Protein AF-D6PJ61-F1 (afdb_monomer_lite)

Foldseek 3Di:
DVVVVVVVVVVVVVVVLVVLCVVLVFAQEAADPPDPFKWKWFAFQFQSPCCVVDDPDHTGGETDIDLPDLQPAEEEEDDPPLCLLVVLVSVVVQLVCNVVRHGHNGDYMYIHHAPEEAEARDDPDDPPPPDDPLVVLVVSLVVCLVPFARRYEYREEARQVRDDPVVSLVVVLVSVLSSLVRSHTYYYYYLPLVNCVDPSQVPSRSYFYKYQDWDQDPVVQAIDSPSYIGGDNDQNPVPLSVVSRVVDPPVVSVVVVVVCCVPPVVSPTQVPFPQDDPLGRNQTWAAFQVPSPGTQPDKDFLQDQVQADPVQWHQDPVRDIDRRSDNFRITRHHPVVVVVCVVPDPPRPWGWGWDADPVGIHIDTPDD

Structure (mmCIF, N/CA/C/O backbone):
data_AF-D6PJ61-F1
#
_entry.id   AF-D6PJ61-F1
#
loop_
_atom_site.group_PDB
_atom_site.id
_atom_site.type_symbol
_atom_site.label_atom_id
_atom_site.label_alt_id
_atom_site.label_comp_id
_atom_site.label_asym_id
_atom_site.label_entity_id
_atom_site.label_seq_id
_atom_site.pdbx_PDB_ins_code
_atom_site.Cartn_x
_atom_site.Cartn_y
_atom_site.Cartn_z
_atom_site.occupancy
_atom_site.B_iso_or_equiv
_atom_site.auth_seq_id
_atom_site.auth_comp_id
_atom_site.auth_asym_id
_atom_site.auth_atom_id
_atom_site.pdbx_PDB_model_num
ATOM 1 N N . MET A 1 1 ? -41.085 19.064 16.361 1.00 80.00 1 MET A N 1
ATOM 2 C CA . MET A 1 1 ? -40.512 19.202 15.003 1.00 80.00 1 MET A CA 1
ATOM 3 C C . MET A 1 1 ? -39.101 18.634 14.930 1.00 80.00 1 MET A C 1
ATOM 5 O O . MET A 1 1 ? -38.874 17.815 14.055 1.00 80.00 1 MET A O 1
ATOM 9 N N . GLU A 1 2 ? -38.203 18.959 15.866 1.00 90.38 2 GLU A N 1
ATOM 10 C CA . GLU A 1 2 ? -36.823 18.424 15.895 1.00 90.38 2 GLU A CA 1
ATOM 11 C C . GLU A 1 2 ? -36.749 16.889 15.855 1.00 90.38 2 GLU A C 1
ATOM 13 O O . GLU A 1 2 ? -36.105 16.337 14.973 1.00 90.38 2 GLU A O 1
ATOM 18 N N . SER A 1 3 ? -37.518 16.183 16.693 1.00 94.94 3 SER A N 1
ATOM 19 C CA . SER A 1 3 ? -37.555 14.707 16.675 1.00 94.94 3 SER A CA 1
ATOM 20 C C . SER A 1 3 ? -37.964 14.105 15.319 1.00 94.94 3 SER A C 1
ATOM 22 O O . SER A 1 3 ? -37.461 13.046 14.945 1.00 94.94 3 SER A O 1
ATOM 24 N N . ILE A 1 4 ? -38.857 14.769 14.575 1.00 96.06 4 ILE A N 1
ATOM 25 C CA . ILE A 1 4 ? -39.268 14.319 13.237 1.00 96.06 4 ILE A CA 1
ATOM 26 C C . ILE A 1 4 ? -38.133 14.576 12.245 1.00 96.06 4 ILE A C 1
ATOM 28 O O . ILE A 1 4 ? -37.820 13.698 11.448 1.00 96.06 4 ILE A O 1
ATOM 32 N N . SER A 1 5 ? -37.490 15.745 12.328 1.00 97.19 5 SER A N 1
ATOM 33 C CA . SER A 1 5 ? -36.326 16.087 11.507 1.00 97.19 5 SER A CA 1
ATOM 34 C C . SER A 1 5 ? -35.195 15.071 11.686 1.00 97.19 5 SER A C 1
ATOM 36 O O . SER A 1 5 ? -34.693 14.542 10.699 1.00 97.19 5 SER A O 1
ATOM 38 N N . ASP A 1 6 ? -34.853 14.721 12.928 1.00 96.81 6 ASP A N 1
ATOM 39 C CA . ASP A 1 6 ? -33.817 13.725 13.230 1.00 96.81 6 ASP A CA 1
ATOM 40 C C . ASP A 1 6 ? -34.175 12.334 12.705 1.00 96.81 6 ASP A C 1
ATOM 42 O O . ASP A 1 6 ? -33.317 11.599 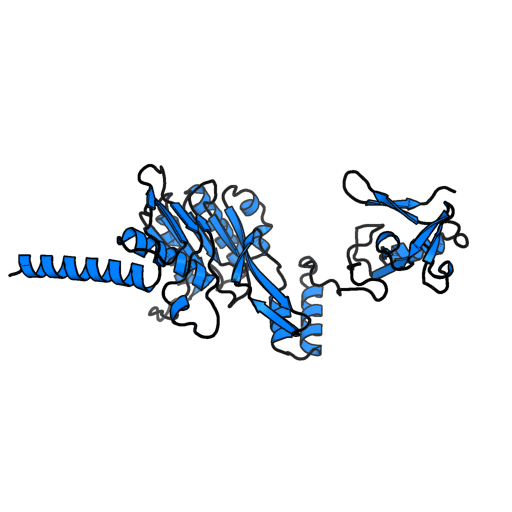12.212 1.00 96.81 6 ASP A O 1
ATOM 46 N N . TYR A 1 7 ? -35.447 11.947 12.814 1.00 97.25 7 TYR A N 1
ATOM 47 C CA . TYR A 1 7 ? -35.915 10.661 12.313 1.00 97.25 7 TYR A CA 1
ATOM 48 C C . TYR A 1 7 ? -35.841 10.589 10.783 1.00 97.25 7 TYR A C 1
ATOM 50 O O . TYR A 1 7 ? -35.303 9.623 10.240 1.00 97.25 7 TYR A O 1
ATOM 58 N N . VAL A 1 8 ? -36.306 11.633 10.091 1.00 97.69 8 VAL A N 1
ATOM 59 C CA . VAL A 1 8 ? -36.220 11.741 8.628 1.00 97.69 8 VAL A CA 1
ATOM 60 C C . VAL A 1 8 ? -34.761 11.758 8.171 1.00 97.69 8 VAL A C 1
ATOM 62 O O . VAL A 1 8 ? -34.420 11.020 7.251 1.00 97.69 8 VAL A O 1
ATOM 65 N N . ALA A 1 9 ? -33.883 12.502 8.849 1.00 97.56 9 ALA A N 1
ATOM 66 C CA . ALA A 1 9 ? -32.454 12.534 8.539 1.00 97.56 9 ALA A CA 1
ATOM 67 C C . ALA A 1 9 ? -31.798 11.148 8.677 1.00 97.56 9 ALA A C 1
ATOM 69 O O . ALA A 1 9 ? -31.013 10.740 7.821 1.00 97.56 9 ALA A O 1
ATOM 70 N N . LYS A 1 10 ? -32.149 10.378 9.718 1.00 96.44 10 LYS A N 1
ATOM 71 C CA . LYS A 1 10 ? -31.665 8.995 9.877 1.00 96.44 10 LYS A CA 1
ATOM 72 C C . LYS A 1 10 ? -32.143 8.090 8.744 1.00 96.44 10 LYS A C 1
ATOM 74 O O . LYS A 1 10 ? -31.341 7.308 8.235 1.00 96.44 10 LYS A O 1
ATOM 79 N N . ILE A 1 11 ? -33.416 8.188 8.350 1.00 97.50 11 ILE A N 1
ATOM 80 C CA . ILE A 1 11 ? -33.957 7.418 7.221 1.00 97.50 11 ILE A CA 1
ATOM 81 C C . ILE A 1 11 ? -33.221 7.781 5.933 1.00 97.50 11 ILE A C 1
ATOM 83 O O . ILE A 1 11 ? -32.764 6.875 5.243 1.00 97.50 11 ILE A O 1
ATOM 87 N N . ASP A 1 12 ? -33.069 9.072 5.635 1.00 97.81 12 ASP A N 1
ATOM 88 C CA . ASP A 1 12 ? -32.409 9.549 4.417 1.00 97.81 12 ASP A CA 1
ATOM 89 C C . ASP A 1 12 ? -30.979 9.006 4.310 1.00 97.81 12 ASP A C 1
ATOM 91 O O . ASP A 1 12 ? -30.610 8.379 3.315 1.00 97.81 12 ASP A O 1
ATOM 95 N N . VAL A 1 13 ? -30.207 9.106 5.399 1.00 96.50 13 VAL A N 1
ATOM 96 C CA . VAL A 1 13 ? -28.863 8.525 5.463 1.00 96.50 13 VAL A CA 1
ATOM 97 C C . VAL A 1 13 ? -28.912 7.014 5.229 1.00 96.50 13 VAL A C 1
ATOM 99 O O . VAL A 1 13 ? -28.204 6.527 4.354 1.00 96.50 13 VAL A O 1
ATOM 102 N N . ILE A 1 14 ? -29.736 6.252 5.956 1.00 96.19 14 ILE A N 1
ATOM 103 C CA . ILE A 1 14 ? -29.788 4.782 5.833 1.00 96.19 14 ILE A CA 1
ATOM 104 C C . ILE A 1 14 ? -30.182 4.343 4.415 1.00 96.19 14 ILE A C 1
ATOM 106 O O . ILE A 1 14 ? -29.548 3.445 3.855 1.00 96.19 14 ILE A O 1
ATOM 110 N N . VAL A 1 15 ? -31.192 4.985 3.823 1.00 97.12 15 VAL A N 1
ATOM 111 C CA . VAL A 1 15 ? -31.645 4.705 2.454 1.00 97.12 15 VAL A CA 1
ATOM 112 C C . VAL A 1 15 ? -30.533 5.011 1.456 1.00 97.12 15 VAL A C 1
ATOM 114 O O . VAL A 1 15 ? -30.259 4.189 0.583 1.00 97.12 15 VAL A O 1
ATOM 117 N N . ASN A 1 16 ? -29.831 6.134 1.618 1.00 96.38 16 ASN A N 1
ATOM 118 C CA . ASN A 1 16 ? -28.709 6.496 0.757 1.00 96.38 16 ASN A CA 1
ATOM 119 C C . ASN A 1 16 ? -27.554 5.482 0.872 1.00 96.38 16 ASN A C 1
ATOM 121 O O . ASN A 1 16 ? -27.042 5.007 -0.142 1.00 96.38 16 ASN A O 1
ATOM 125 N N . LYS A 1 17 ? -27.212 5.040 2.092 1.00 95.75 17 LYS A N 1
ATOM 126 C CA . LYS A 1 17 ? -26.212 3.977 2.309 1.00 95.75 17 LYS A CA 1
ATOM 127 C C . LYS A 1 17 ? -26.574 2.690 1.563 1.00 95.75 17 LYS A C 1
ATOM 129 O O . LYS A 1 17 ? -25.714 2.107 0.904 1.00 95.75 17 LYS A O 1
ATOM 134 N N . ALA A 1 18 ? -27.833 2.258 1.650 1.00 96.38 18 ALA A N 1
ATOM 135 C CA . ALA A 1 18 ? -28.322 1.063 0.962 1.00 96.38 18 ALA A CA 1
ATOM 136 C C . ALA A 1 18 ? -28.330 1.234 -0.566 1.00 96.38 18 ALA A C 1
ATOM 138 O O . ALA A 1 18 ? -27.916 0.330 -1.293 1.00 96.38 18 ALA A O 1
ATOM 139 N N . TYR A 1 19 ? -28.744 2.406 -1.052 1.00 96.94 19 TYR A N 1
ATOM 140 C CA . TYR A 1 19 ? -28.741 2.738 -2.473 1.00 96.94 19 TYR A CA 1
ATOM 141 C C . TYR A 1 19 ? -27.329 2.704 -3.064 1.00 96.94 19 TYR A C 1
ATOM 143 O O . TYR A 1 19 ? -27.117 2.033 -4.070 1.00 96.94 19 TYR A O 1
ATOM 151 N N . ILE A 1 20 ? -26.350 3.359 -2.428 1.00 94.94 20 ILE A N 1
ATOM 152 C CA . ILE A 1 20 ? -24.943 3.343 -2.864 1.00 94.94 20 ILE A CA 1
ATOM 153 C C . ILE A 1 20 ? -24.399 1.911 -2.855 1.00 94.94 20 ILE A C 1
ATOM 155 O O . ILE A 1 20 ? -23.761 1.495 -3.823 1.00 94.94 20 ILE A O 1
ATOM 159 N N . ALA A 1 21 ? -24.690 1.144 -1.799 1.00 96.00 21 ALA A N 1
ATOM 160 C CA . ALA A 1 21 ? -24.239 -0.237 -1.686 1.00 96.00 21 ALA A CA 1
ATOM 161 C C . ALA A 1 21 ? -24.756 -1.118 -2.831 1.00 96.00 21 ALA A C 1
ATOM 163 O O . ALA A 1 21 ? -23.988 -1.868 -3.433 1.00 96.00 21 ALA A O 1
ATOM 164 N N . SER A 1 22 ? -26.045 -0.988 -3.159 1.00 96.75 22 SER A N 1
ATOM 165 C CA . SER A 1 22 ? -26.673 -1.721 -4.257 1.00 96.75 22 SER A CA 1
ATOM 166 C C . SER A 1 22 ? -26.175 -1.247 -5.621 1.00 96.75 22 SER A C 1
ATOM 168 O O . SER A 1 22 ? -25.801 -2.073 -6.449 1.00 96.75 22 SER A O 1
ATOM 170 N N . LYS A 1 23 ? -26.119 0.071 -5.842 1.00 95.81 23 LYS A N 1
ATOM 171 C CA . LYS A 1 23 ? -25.750 0.677 -7.125 1.00 95.81 23 LYS A CA 1
ATOM 172 C C . LYS A 1 23 ? -24.327 0.331 -7.562 1.00 95.81 23 LYS A C 1
ATOM 174 O O . LYS A 1 23 ? -24.100 0.128 -8.750 1.00 95.81 23 LYS A O 1
ATOM 179 N N . TYR A 1 24 ? -23.380 0.295 -6.625 1.00 94.12 24 TYR A N 1
ATOM 180 C CA . TYR A 1 24 ? -21.957 0.092 -6.928 1.00 94.12 24 TYR A CA 1
ATOM 181 C C . TYR A 1 24 ? -21.425 -1.283 -6.504 1.00 94.12 24 TYR A C 1
ATOM 183 O O . TYR A 1 24 ? -20.213 -1.523 -6.537 1.00 94.12 24 TYR A O 1
ATOM 191 N N . HIS A 1 25 ? -22.327 -2.198 -6.129 1.00 95.00 25 HIS A N 1
ATOM 192 C CA . HIS A 1 25 ? -21.996 -3.543 -5.655 1.00 95.00 25 HIS A CA 1
ATOM 193 C C . HIS A 1 25 ? -20.930 -3.520 -4.553 1.00 95.00 25 HIS A C 1
ATOM 195 O O . HIS A 1 25 ? -19.875 -4.143 -4.671 1.00 95.00 25 HIS A O 1
ATOM 201 N N . TYR A 1 26 ? -21.167 -2.737 -3.502 1.00 97.06 26 TYR A N 1
ATOM 202 C CA . TYR A 1 26 ? -20.268 -2.684 -2.352 1.00 97.06 26 TYR A CA 1
ATOM 203 C C . TYR A 1 26 ? -20.552 -3.837 -1.389 1.00 97.06 26 TYR A C 1
ATOM 205 O O . TYR A 1 26 ? -21.682 -4.306 -1.255 1.00 97.06 26 TYR A O 1
ATOM 213 N N . CYS A 1 27 ? -19.505 -4.291 -0.709 1.00 96.94 27 CYS A N 1
ATOM 214 C CA . CYS A 1 27 ? -19.535 -5.402 0.232 1.00 96.94 27 CYS A CA 1
ATOM 215 C C . CYS A 1 27 ? -19.917 -4.893 1.637 1.00 96.94 27 CYS A C 1
ATOM 217 O O . CYS A 1 27 ? -19.524 -3.795 2.049 1.00 96.94 27 CYS A O 1
ATOM 219 N N . ARG A 1 28 ? -20.689 -5.685 2.395 1.00 98.00 28 ARG A N 1
ATOM 220 C CA . ARG A 1 28 ? -20.950 -5.402 3.815 1.00 98.00 28 ARG A CA 1
ATOM 221 C C . ARG A 1 28 ? -19.681 -5.727 4.612 1.00 98.00 28 ARG A C 1
ATOM 223 O O . ARG A 1 28 ? -19.265 -6.884 4.565 1.00 98.00 28 ARG A O 1
ATOM 230 N N . PRO A 1 29 ? -19.090 -4.781 5.358 1.00 98.12 29 PRO A N 1
ATOM 231 C CA . PRO A 1 29 ? -17.929 -5.088 6.181 1.00 98.12 29 PRO A CA 1
ATOM 232 C C . PRO A 1 29 ? -18.311 -5.982 7.369 1.00 98.12 29 PRO A C 1
ATOM 234 O O . PRO A 1 29 ? -19.383 -5.831 7.965 1.00 98.12 29 PRO A O 1
ATOM 237 N N . ILE A 1 30 ? -17.415 -6.903 7.714 1.00 98.31 30 ILE A N 1
ATOM 238 C CA . ILE A 1 30 ? -17.491 -7.776 8.885 1.00 98.31 30 ILE A CA 1
ATOM 239 C C . ILE A 1 30 ? -16.603 -7.163 9.967 1.00 98.31 30 ILE A C 1
ATOM 241 O O . ILE A 1 30 ? -15.401 -7.000 9.765 1.00 98.31 30 ILE A O 1
ATOM 245 N N . ILE A 1 31 ? -17.211 -6.799 11.095 1.00 98.00 31 ILE A N 1
ATOM 246 C CA . ILE A 1 31 ? -16.498 -6.246 12.249 1.00 98.00 31 ILE A CA 1
ATOM 247 C C . ILE A 1 31 ? -16.118 -7.403 13.170 1.00 98.00 31 ILE A C 1
ATOM 249 O O . ILE A 1 31 ? -16.998 -8.103 13.671 1.00 98.00 31 ILE A O 1
ATOM 253 N N . ASP A 1 32 ? -14.826 -7.575 13.413 1.00 97.00 32 ASP A N 1
ATOM 254 C CA . ASP A 1 32 ? -14.300 -8.521 14.391 1.00 97.00 32 ASP A CA 1
ATOM 255 C C . ASP A 1 32 ? -14.050 -7.811 15.724 1.00 97.00 32 ASP A C 1
ATOM 257 O O . ASP A 1 32 ? -13.056 -7.112 15.908 1.00 97.00 32 ASP A O 1
ATOM 261 N N . SER A 1 33 ? -14.980 -7.985 16.662 1.00 93.94 33 SER A N 1
ATOM 262 C CA . SER A 1 33 ? -14.880 -7.417 18.012 1.00 93.94 33 SER A CA 1
ATOM 263 C C . SER A 1 33 ? -14.046 -8.266 18.979 1.00 93.94 33 SER A C 1
ATOM 265 O O . SER A 1 33 ? -13.885 -7.868 20.128 1.00 93.94 33 SER A O 1
ATOM 267 N N . SER A 1 34 ? -13.561 -9.437 18.554 1.00 95.12 34 SER A N 1
ATOM 268 C CA . SER A 1 34 ? -12.807 -10.369 19.406 1.00 95.12 34 SER A CA 1
ATOM 269 C C . SER A 1 34 ? -11.289 -10.206 19.306 1.00 95.12 34 SER A C 1
ATOM 271 O O . SER A 1 34 ? -10.550 -10.780 20.103 1.00 95.12 34 SER A O 1
ATOM 273 N N . ALA A 1 35 ? -10.820 -9.423 18.335 1.00 94.56 35 ALA A N 1
ATOM 274 C CA . ALA A 1 35 ? -9.404 -9.231 18.075 1.00 94.56 35 ALA A CA 1
ATOM 275 C C . ALA A 1 35 ? -8.709 -8.396 19.157 1.00 94.56 35 ALA A C 1
ATOM 277 O O . ALA A 1 35 ? -9.201 -7.348 19.568 1.00 94.56 35 ALA A O 1
ATOM 278 N N . GLU A 1 36 ? -7.512 -8.826 19.556 1.00 93.06 36 GLU A N 1
ATOM 279 C CA . GLU A 1 36 ? -6.690 -8.134 20.561 1.00 93.06 36 GLU A CA 1
ATOM 280 C C . GLU A 1 36 ? -6.120 -6.792 20.070 1.00 93.06 36 GLU A C 1
ATOM 282 O O . GLU A 1 36 ? -5.743 -5.938 20.876 1.00 93.06 36 GLU A O 1
ATOM 287 N N . LYS A 1 37 ? -6.039 -6.608 18.748 1.00 95.94 37 LYS A N 1
ATOM 288 C CA . LYS A 1 37 ? -5.600 -5.366 18.109 1.00 95.94 37 LYS A CA 1
ATOM 289 C C . LYS A 1 37 ? -6.358 -5.094 16.812 1.00 95.94 37 LYS A C 1
ATOM 291 O O . LYS A 1 37 ? -6.931 -6.011 16.214 1.00 95.94 37 LYS A O 1
ATOM 296 N N . SER A 1 38 ? -6.335 -3.838 16.375 1.00 98.19 38 SER A N 1
ATOM 297 C CA . SER A 1 38 ? -6.937 -3.418 15.108 1.00 98.19 38 SER A CA 1
ATOM 298 C C . SER A 1 38 ? -6.246 -4.056 13.905 1.00 98.19 38 SER A C 1
ATOM 300 O O . SER A 1 38 ? -5.027 -4.234 13.877 1.00 98.19 38 SER A O 1
ATOM 302 N N . TYR A 1 39 ? -7.034 -4.375 12.883 1.00 98.44 39 TYR A N 1
ATOM 303 C CA . TYR A 1 39 ? -6.534 -4.941 11.636 1.00 98.44 39 TYR A CA 1
ATOM 304 C C . TYR A 1 39 ? -7.520 -4.693 10.500 1.00 98.44 39 TYR A C 1
ATOM 306 O O . TYR A 1 39 ? -8.700 -4.435 10.733 1.00 98.44 39 TYR A O 1
ATOM 314 N N . VAL A 1 40 ? -7.059 -4.869 9.267 1.00 98.44 40 VAL A N 1
ATOM 315 C CA . VAL A 1 40 ? -7.903 -4.941 8.076 1.00 98.44 40 VAL A CA 1
ATOM 316 C C . VAL A 1 40 ? -7.463 -6.097 7.186 1.00 98.44 40 VAL A C 1
ATOM 318 O O . VAL A 1 40 ? -6.277 -6.311 6.946 1.00 98.44 40 VAL A O 1
ATOM 321 N N . ASN A 1 41 ? -8.436 -6.850 6.695 1.00 98.25 41 ASN A N 1
ATOM 322 C CA . ASN A 1 41 ? -8.279 -7.932 5.743 1.00 98.25 41 ASN A CA 1
ATOM 323 C C . ASN A 1 41 ? -9.303 -7.732 4.619 1.00 98.25 41 ASN A C 1
ATOM 325 O O . ASN A 1 41 ? -10.513 -7.820 4.838 1.00 98.25 41 ASN A O 1
ATOM 329 N N . VAL A 1 42 ? -8.821 -7.414 3.421 1.00 98.19 42 VAL A N 1
ATOM 330 C CA . VAL A 1 42 ? -9.656 -7.056 2.275 1.00 98.19 42 VAL A CA 1
ATOM 331 C C . VAL A 1 42 ? -9.305 -7.881 1.045 1.00 98.19 42 VAL A C 1
ATOM 333 O O . VAL A 1 42 ? -8.136 -8.065 0.709 1.00 98.19 42 VAL A O 1
ATOM 336 N N . VAL A 1 43 ? -10.344 -8.334 0.345 1.00 98.25 43 VAL A N 1
ATOM 337 C CA . VAL A 1 43 ? -10.264 -9.028 -0.942 1.00 98.25 43 VAL A CA 1
ATOM 338 C C . VAL A 1 43 ? -10.961 -8.177 -1.997 1.00 98.25 43 VAL A C 1
ATOM 340 O O . VAL A 1 43 ? -12.095 -7.726 -1.803 1.00 98.25 43 VAL A O 1
ATOM 343 N N . GLY A 1 44 ? -10.290 -7.959 -3.122 1.00 97.06 44 GLY A N 1
ATOM 344 C CA . GLY A 1 44 ? -10.813 -7.228 -4.266 1.00 97.06 44 GLY A CA 1
ATOM 345 C C . GLY A 1 44 ? -11.089 -5.753 -3.976 1.00 97.06 44 GLY A C 1
ATOM 346 O O . GLY A 1 44 ? -12.105 -5.237 -4.435 1.00 97.06 44 GLY A O 1
ATOM 347 N N . LEU A 1 45 ? -10.218 -5.070 -3.227 1.00 98.00 45 LEU A N 1
ATOM 348 C CA . LEU A 1 45 ? -10.355 -3.644 -2.928 1.00 98.00 45 LEU A CA 1
ATOM 349 C C . LEU A 1 45 ? -10.319 -2.802 -4.209 1.00 98.00 45 LEU A C 1
ATOM 351 O O . LEU A 1 45 ? -9.417 -2.947 -5.040 1.00 98.00 45 LEU A O 1
ATOM 355 N N . ARG A 1 46 ? -11.281 -1.888 -4.326 1.00 96.25 46 ARG A N 1
ATOM 356 C CA . ARG A 1 46 ? -11.393 -0.874 -5.374 1.00 96.25 46 ARG A CA 1
ATOM 357 C C . ARG A 1 46 ? -11.314 0.523 -4.768 1.00 96.25 46 ARG A C 1
ATOM 359 O O . ARG A 1 46 ? -11.555 0.722 -3.579 1.00 96.25 46 ARG A O 1
ATOM 366 N N . HIS A 1 47 ? -10.985 1.514 -5.590 1.00 95.06 47 HIS A N 1
ATOM 367 C CA . HIS A 1 47 ? -11.000 2.907 -5.157 1.00 95.06 47 HIS A CA 1
ATOM 368 C C . HIS A 1 47 ? -12.367 3.545 -5.466 1.00 95.06 47 HIS A C 1
ATOM 370 O O . HIS A 1 47 ? -12.674 3.719 -6.646 1.00 95.06 47 HIS A O 1
ATOM 376 N N . PRO A 1 48 ? -13.107 4.047 -4.455 1.00 92.31 48 PRO A N 1
ATOM 377 C CA . PRO A 1 48 ? -14.518 4.440 -4.595 1.00 92.31 48 PRO A CA 1
ATOM 378 C C . PRO A 1 48 ? -14.766 5.619 -5.549 1.00 92.31 48 PRO A C 1
ATOM 380 O O . PRO A 1 48 ? -15.875 5.814 -6.022 1.00 92.31 48 PRO A O 1
ATOM 383 N N . LEU A 1 49 ? -13.752 6.452 -5.810 1.00 91.75 49 LEU A N 1
ATOM 384 C CA . LEU A 1 49 ? -13.816 7.514 -6.825 1.00 91.75 49 LEU A CA 1
ATOM 385 C C . LEU A 1 49 ? -13.223 7.104 -8.183 1.00 91.75 49 LEU A C 1
ATOM 387 O O . LEU A 1 49 ? -13.854 7.311 -9.216 1.00 91.75 49 LEU A O 1
ATOM 391 N N . ILE A 1 50 ? -12.008 6.540 -8.203 1.00 90.62 50 ILE A N 1
ATOM 392 C CA . ILE A 1 50 ? -11.289 6.247 -9.454 1.00 90.62 50 ILE A CA 1
ATOM 393 C C . ILE A 1 50 ? -12.049 5.231 -10.309 1.00 90.62 50 ILE A C 1
ATOM 395 O O . ILE A 1 50 ? -12.090 5.408 -11.522 1.00 90.62 50 ILE A O 1
ATOM 399 N N . GLU A 1 51 ? -12.699 4.228 -9.707 1.00 88.81 51 GLU A N 1
ATOM 400 C CA . GLU A 1 51 ? -13.471 3.230 -10.464 1.00 88.81 51 GLU A CA 1
ATOM 401 C C . GLU A 1 51 ? -14.646 3.832 -11.260 1.00 88.81 51 GLU A C 1
ATOM 403 O O . GLU A 1 51 ? -15.120 3.222 -12.212 1.00 88.81 51 GLU A O 1
ATOM 408 N N . HIS A 1 52 ? -15.106 5.034 -10.894 1.00 87.75 52 HIS A N 1
ATOM 409 C CA . HIS A 1 52 ? -16.185 5.746 -11.586 1.00 87.75 52 HIS A CA 1
ATOM 410 C C . HIS A 1 52 ? -15.684 6.853 -12.518 1.00 87.75 52 HIS A C 1
ATOM 412 O O . HIS A 1 52 ? -16.362 7.206 -13.484 1.00 87.75 52 HIS A O 1
ATOM 418 N N . LEU A 1 53 ? -14.520 7.435 -12.217 1.00 87.50 53 LEU A N 1
ATOM 419 C CA . LEU A 1 53 ? -13.917 8.491 -13.030 1.00 87.50 53 LEU A CA 1
ATOM 420 C C . LEU A 1 53 ? -13.196 7.925 -14.255 1.00 87.50 53 LEU A C 1
ATOM 422 O O . LEU A 1 53 ? -13.230 8.540 -15.322 1.00 87.50 53 LEU A O 1
ATOM 426 N N . GLN A 1 54 ? -12.552 6.767 -14.107 1.00 79.62 54 GLN A N 1
ATOM 427 C CA . GLN A 1 54 ? -11.858 6.107 -15.200 1.00 79.62 54 GLN A CA 1
ATOM 428 C C . GLN A 1 54 ? -12.871 5.418 -16.120 1.00 79.62 54 GLN A C 1
ATOM 430 O O . GLN A 1 54 ? -13.571 4.498 -15.711 1.00 79.62 54 GLN A O 1
ATOM 435 N N . LYS A 1 55 ? -12.951 5.877 -17.372 1.00 80.19 55 LYS A N 1
ATOM 436 C CA . LYS A 1 55 ? -13.883 5.347 -18.385 1.00 80.19 55 LYS A CA 1
ATOM 437 C C . LYS A 1 55 ? -13.198 4.516 -19.465 1.00 80.19 55 LYS A C 1
ATOM 439 O O . LYS A 1 55 ? -13.878 3.819 -20.209 1.00 80.19 55 LYS A O 1
ATOM 444 N N . ASN A 1 56 ? -11.873 4.607 -19.557 1.00 79.75 56 ASN A N 1
ATOM 445 C CA . ASN A 1 56 ? -11.108 4.021 -20.657 1.00 79.75 56 ASN A CA 1
ATOM 446 C C . ASN A 1 56 ? -10.534 2.637 -20.324 1.00 79.75 56 ASN A C 1
ATOM 448 O O . ASN A 1 56 ? -10.066 1.941 -21.217 1.00 79.75 56 ASN A O 1
ATOM 452 N N . GLU A 1 57 ? -10.558 2.234 -19.055 1.00 80.94 57 GLU A N 1
ATOM 453 C CA . GLU A 1 57 ? -10.059 0.939 -18.592 1.00 80.94 57 GLU A CA 1
ATOM 454 C C . GLU A 1 57 ? -10.846 0.466 -17.367 1.00 80.94 57 GLU A C 1
ATOM 456 O O . GLU A 1 57 ? -11.437 1.266 -16.639 1.00 80.94 57 GLU A O 1
ATOM 461 N N . LEU A 1 58 ? -10.835 -0.845 -17.134 1.00 84.88 58 LEU A N 1
ATOM 462 C CA . LEU A 1 58 ? -11.408 -1.434 -15.929 1.00 84.88 58 LEU A CA 1
ATOM 463 C C . LEU A 1 58 ? -10.476 -1.204 -14.735 1.00 84.88 58 LEU A C 1
ATOM 465 O O . LEU A 1 58 ? -9.254 -1.309 -14.850 1.00 84.88 58 LEU A O 1
ATOM 469 N N . TYR A 1 59 ? -11.058 -0.932 -13.567 1.00 88.12 59 TYR A N 1
ATOM 470 C CA . TYR A 1 59 ? -10.289 -0.816 -12.333 1.00 88.12 59 TYR A CA 1
ATOM 471 C C . TYR A 1 59 ? -9.750 -2.189 -11.901 1.00 88.12 59 TYR A C 1
ATOM 473 O O . TYR A 1 59 ? -10.518 -3.135 -11.723 1.00 88.12 59 TYR A O 1
ATOM 481 N N . VAL A 1 60 ? -8.437 -2.294 -11.681 1.00 91.19 60 VAL A N 1
ATOM 482 C CA . VAL A 1 60 ? -7.793 -3.526 -11.198 1.00 91.19 60 VAL A CA 1
ATOM 483 C C . VAL A 1 60 ? -7.838 -3.574 -9.673 1.00 91.19 60 VAL A C 1
ATOM 485 O O . VAL A 1 60 ? -7.193 -2.776 -8.991 1.00 91.19 60 VAL A O 1
ATOM 488 N N . SER A 1 61 ? -8.599 -4.521 -9.127 1.00 94.69 61 SER A N 1
ATOM 489 C CA . SER A 1 61 ? -8.764 -4.678 -7.683 1.00 94.69 61 SER A CA 1
ATOM 490 C C . SER A 1 61 ? -7.618 -5.446 -7.018 1.00 94.69 61 SER A C 1
ATOM 492 O O . SER A 1 61 ? -7.068 -6.402 -7.582 1.00 94.69 61 SER A O 1
ATOM 494 N N . ASN A 1 62 ? -7.304 -5.088 -5.774 1.00 96.44 62 ASN A N 1
ATOM 495 C CA . ASN A 1 62 ? -6.176 -5.652 -5.034 1.00 96.44 62 ASN A CA 1
ATOM 496 C C . ASN A 1 62 ? -6.574 -6.183 -3.657 1.00 96.44 62 ASN A C 1
ATOM 498 O O . ASN A 1 62 ? -7.476 -5.662 -3.009 1.00 96.44 62 ASN A O 1
ATOM 502 N N . ASP A 1 63 ? -5.875 -7.225 -3.224 1.00 97.25 63 ASP A N 1
ATOM 503 C CA . ASP A 1 63 ? -6.087 -7.881 -1.937 1.00 97.25 63 ASP A CA 1
ATOM 504 C C . ASP A 1 63 ? -5.032 -7.376 -0.954 1.00 97.25 63 ASP A C 1
ATOM 506 O O . ASP A 1 63 ? -3.907 -7.062 -1.358 1.00 97.25 63 ASP A O 1
ATOM 510 N N . MET A 1 64 ? -5.384 -7.260 0.326 1.00 97.12 64 MET A N 1
ATOM 511 C CA . MET A 1 64 ? -4.453 -6.783 1.344 1.00 97.12 64 MET A CA 1
ATOM 512 C C . MET A 1 64 ? -4.861 -7.207 2.749 1.00 97.12 64 MET A C 1
ATOM 514 O O . MET A 1 64 ? -6.027 -7.125 3.126 1.00 97.12 64 MET A O 1
ATOM 518 N N . THR A 1 65 ? -3.866 -7.569 3.550 1.00 97.81 65 THR A N 1
ATOM 519 C CA . THR A 1 65 ? -4.012 -7.815 4.984 1.00 97.81 65 THR A CA 1
ATOM 520 C C . THR A 1 65 ? -2.986 -6.961 5.717 1.00 97.81 65 THR A C 1
ATOM 522 O O . THR A 1 65 ? -1.808 -7.010 5.370 1.00 97.81 65 THR A O 1
ATOM 525 N N . ILE A 1 66 ? -3.426 -6.176 6.704 1.00 97.81 66 ILE A N 1
ATOM 526 C CA . ILE A 1 66 ? -2.556 -5.390 7.591 1.00 97.81 66 ILE A CA 1
ATOM 527 C C . ILE A 1 66 ? -3.058 -5.521 9.037 1.00 97.81 66 ILE A C 1
ATOM 529 O O . ILE A 1 66 ? -4.259 -5.448 9.280 1.00 97.81 66 ILE A O 1
ATOM 533 N N . GLY A 1 67 ? -2.157 -5.734 9.995 1.00 96.19 67 GLY A N 1
ATOM 534 C CA . GLY A 1 67 ? -2.446 -5.895 11.423 1.00 96.19 67 GLY A CA 1
ATOM 535 C C . GLY A 1 67 ? -2.880 -7.305 11.840 1.00 96.19 67 GLY A C 1
ATOM 536 O O . GLY A 1 67 ? -3.214 -7.522 13.002 1.00 96.19 67 GLY A O 1
ATOM 537 N N . LYS A 1 68 ? -2.879 -8.290 10.931 1.00 94.75 68 LYS A N 1
ATOM 538 C CA . LYS A 1 68 ? -3.296 -9.680 11.208 1.00 94.75 68 LYS A CA 1
ATOM 539 C C . LYS A 1 68 ? -2.302 -10.673 10.613 1.00 94.75 68 LYS A C 1
ATOM 541 O O . LYS A 1 68 ? -1.741 -10.432 9.551 1.00 94.75 68 LYS A O 1
ATOM 546 N N . GLY A 1 69 ? -2.079 -11.796 11.299 1.00 90.94 69 GLY A N 1
ATOM 547 C CA . GLY A 1 69 ? -1.299 -12.922 10.765 1.00 90.94 69 GLY A CA 1
ATOM 548 C C . GLY A 1 69 ? 0.179 -12.625 10.482 1.00 90.94 69 GLY A C 1
ATOM 549 O O . GLY A 1 69 ? 0.744 -13.222 9.573 1.00 90.94 69 GLY A O 1
ATOM 550 N N . GLY A 1 70 ? 0.793 -11.695 11.221 1.00 92.12 70 GLY A N 1
ATOM 551 C CA . GLY A 1 70 ? 2.188 -11.294 11.005 1.00 92.12 70 GLY A CA 1
ATOM 552 C C . GLY A 1 70 ? 2.389 -10.290 9.866 1.00 92.12 70 GLY A C 1
ATOM 553 O O . GLY A 1 70 ? 3.519 -10.094 9.438 1.00 92.12 70 GLY A O 1
ATOM 554 N N . TYR A 1 71 ? 1.328 -9.650 9.370 1.00 94.56 71 TYR A N 1
ATOM 555 C CA . TYR A 1 71 ? 1.403 -8.580 8.370 1.00 94.56 71 TYR A CA 1
ATOM 556 C C . TYR A 1 71 ? 1.188 -7.219 9.028 1.00 94.56 71 TYR A C 1
ATOM 558 O O . TYR A 1 71 ? 0.148 -6.604 8.842 1.00 94.56 71 TYR A O 1
ATOM 566 N N . ASP A 1 72 ? 2.130 -6.747 9.839 1.00 96.00 72 ASP A N 1
ATOM 567 C CA . ASP A 1 72 ? 1.970 -5.455 10.528 1.00 96.00 72 ASP A CA 1
ATOM 568 C C . ASP A 1 72 ? 2.422 -4.294 9.642 1.00 96.00 72 ASP A C 1
ATOM 570 O O . ASP A 1 72 ? 1.780 -3.246 9.611 1.00 96.00 72 ASP A O 1
ATOM 574 N N . GLY A 1 73 ? 3.484 -4.511 8.868 1.00 96.88 73 GLY A N 1
ATOM 575 C CA . GLY A 1 73 ? 4.056 -3.517 7.978 1.00 96.88 73 GLY A CA 1
ATOM 576 C C . GLY A 1 73 ? 4.111 -3.982 6.532 1.00 96.88 73 GLY A C 1
ATOM 577 O O . GLY A 1 73 ? 4.514 -5.111 6.255 1.00 96.88 73 GLY A O 1
ATOM 578 N N . ILE A 1 74 ? 3.776 -3.091 5.602 1.00 97.31 74 ILE A N 1
ATOM 579 C CA . ILE A 1 74 ? 3.935 -3.305 4.161 1.00 97.31 74 ILE A CA 1
ATOM 580 C C . ILE A 1 74 ? 4.798 -2.192 3.563 1.00 97.31 74 ILE A C 1
ATOM 582 O O . ILE A 1 74 ? 4.460 -1.012 3.662 1.00 97.31 74 ILE A O 1
ATOM 586 N N . LEU A 1 75 ? 5.874 -2.569 2.873 1.00 95.75 75 LEU A N 1
ATOM 587 C CA . LEU A 1 75 ? 6.592 -1.678 1.961 1.00 95.75 75 LEU A CA 1
ATOM 588 C C . LEU A 1 75 ? 6.106 -1.944 0.542 1.00 95.75 75 LEU A C 1
ATOM 590 O O . LEU A 1 75 ? 6.284 -3.045 0.025 1.00 95.75 75 LEU A O 1
ATOM 594 N N . LEU A 1 76 ? 5.467 -0.948 -0.068 1.00 94.75 76 LEU A N 1
ATOM 595 C CA . LEU A 1 76 ? 4.908 -1.030 -1.410 1.00 94.75 76 LEU A CA 1
ATOM 596 C C . LEU A 1 76 ? 5.808 -0.307 -2.416 1.00 94.75 76 LEU A C 1
ATOM 598 O O . LEU A 1 76 ? 5.849 0.920 -2.486 1.00 94.75 76 LEU A O 1
ATOM 602 N N . TYR A 1 77 ? 6.486 -1.086 -3.243 1.00 91.56 77 TYR A N 1
ATOM 603 C CA . TYR A 1 77 ? 7.386 -0.611 -4.283 1.00 91.56 77 TYR A CA 1
ATOM 604 C C . TYR A 1 77 ? 6.706 -0.513 -5.654 1.00 91.56 77 TYR A C 1
ATOM 606 O O . TYR A 1 77 ? 5.617 -1.044 -5.896 1.00 91.56 77 TYR A O 1
ATOM 614 N N . GLY A 1 78 ? 7.366 0.170 -6.584 1.00 83.62 78 GLY A N 1
ATOM 615 C CA . GLY A 1 78 ? 6.937 0.302 -7.976 1.00 83.62 78 GLY A CA 1
ATOM 616 C C . GLY A 1 78 ? 7.178 1.709 -8.506 1.00 83.62 78 GLY A C 1
ATOM 617 O O . GLY A 1 78 ? 7.408 2.641 -7.737 1.00 83.62 78 GLY A O 1
ATOM 618 N N . THR A 1 79 ? 7.086 1.896 -9.820 1.00 74.38 79 THR A N 1
ATOM 619 C CA . THR A 1 79 ? 7.301 3.212 -10.439 1.00 74.38 79 THR A CA 1
ATOM 620 C C . THR A 1 79 ? 6.308 4.262 -9.975 1.00 74.38 79 THR A C 1
ATOM 622 O O . THR A 1 79 ? 5.228 3.968 -9.454 1.00 74.38 79 THR A O 1
ATOM 625 N N . ASN A 1 80 ? 6.623 5.522 -10.245 1.00 69.69 80 ASN A N 1
ATOM 626 C CA . ASN A 1 80 ? 5.599 6.558 -10.277 1.00 69.69 80 ASN A CA 1
ATOM 627 C C . ASN A 1 80 ? 4.503 6.195 -11.295 1.00 69.69 80 ASN A C 1
ATOM 629 O O . ASN A 1 80 ? 4.748 5.471 -12.261 1.00 69.69 80 ASN A O 1
ATOM 633 N N . ALA A 1 81 ? 3.275 6.639 -11.019 1.00 68.81 81 ALA A N 1
ATOM 634 C CA . ALA A 1 81 ? 2.068 6.407 -11.826 1.00 68.81 81 ALA A CA 1
ATOM 635 C C . ALA A 1 81 ? 1.499 4.967 -11.902 1.00 68.81 81 ALA A C 1
ATOM 637 O O . ALA A 1 81 ? 0.436 4.778 -12.487 1.00 68.81 81 ALA A O 1
ATOM 638 N N . VAL A 1 82 ? 2.099 3.962 -11.250 1.00 78.44 82 VAL A N 1
ATOM 639 C CA . VAL A 1 82 ? 1.540 2.585 -11.216 1.00 78.44 82 VAL A CA 1
ATOM 640 C C . VAL A 1 82 ? 0.287 2.442 -10.328 1.00 78.44 82 VAL A C 1
ATOM 642 O O . VAL A 1 82 ? -0.447 1.463 -10.429 1.00 78.44 82 VAL A O 1
ATOM 645 N N . GLY A 1 83 ? -0.004 3.442 -9.489 1.00 83.69 83 GLY A N 1
ATOM 646 C CA . GLY A 1 83 ? -1.216 3.485 -8.660 1.00 83.69 83 GLY A CA 1
ATOM 647 C C . GLY A 1 83 ? -1.009 3.193 -7.170 1.00 83.69 83 GLY A C 1
ATOM 648 O O . GLY A 1 83 ? -1.999 2.984 -6.472 1.00 83.69 83 GLY A O 1
ATOM 649 N N . LYS A 1 84 ? 0.235 3.222 -6.660 1.00 90.88 84 LYS A N 1
ATOM 650 C CA . LYS A 1 84 ? 0.550 2.975 -5.235 1.00 90.88 84 LYS A CA 1
ATOM 651 C C . LYS A 1 84 ? -0.233 3.907 -4.306 1.00 90.88 84 LYS A C 1
ATOM 653 O O . LYS A 1 84 ? -0.976 3.445 -3.445 1.00 90.88 84 LYS A O 1
ATOM 658 N N . THR A 1 85 ? -0.145 5.214 -4.551 1.00 91.00 85 THR A N 1
ATOM 659 C CA . THR A 1 85 ? -0.866 6.256 -3.806 1.00 91.00 85 THR A CA 1
ATOM 660 C C . THR A 1 85 ? -2.374 6.041 -3.842 1.00 91.00 85 THR A C 1
ATOM 662 O O . THR A 1 85 ? -3.052 6.137 -2.821 1.00 91.00 85 THR A O 1
ATOM 665 N N . SER A 1 86 ? -2.914 5.723 -5.023 1.00 91.75 86 SER A N 1
ATOM 666 C CA . SER A 1 86 ? -4.337 5.436 -5.205 1.00 91.75 86 SER A CA 1
ATOM 667 C C . SER A 1 86 ? -4.761 4.225 -4.379 1.00 91.75 86 SER A C 1
ATOM 669 O O . SER A 1 86 ? -5.781 4.276 -3.697 1.00 91.75 86 SER A O 1
ATOM 671 N N . PHE A 1 87 ? -3.968 3.156 -4.383 1.00 94.75 87 PHE A N 1
ATOM 672 C CA . PHE A 1 87 ? -4.241 1.977 -3.575 1.00 94.75 87 PHE A CA 1
ATOM 673 C C . PHE A 1 87 ? -4.220 2.298 -2.069 1.00 94.75 87 PHE A C 1
ATOM 675 O O . PHE A 1 87 ? -5.191 2.010 -1.369 1.00 94.75 87 PHE A O 1
ATOM 682 N N . ILE A 1 88 ? -3.181 2.980 -1.577 1.00 95.50 88 ILE A N 1
ATOM 683 C CA . ILE A 1 88 ? -3.062 3.366 -0.160 1.00 95.50 88 ILE A CA 1
ATOM 684 C C . ILE A 1 88 ? -4.247 4.241 0.280 1.00 95.50 88 ILE A C 1
ATOM 686 O O . ILE A 1 88 ? -4.862 3.982 1.317 1.00 95.50 88 ILE A O 1
ATOM 690 N N . ARG A 1 89 ? -4.638 5.227 -0.541 1.00 95.00 89 ARG A N 1
ATOM 691 C CA . ARG A 1 89 ? -5.834 6.050 -0.295 1.00 95.00 89 ARG A CA 1
ATOM 692 C C . ARG A 1 89 ? -7.108 5.207 -0.265 1.00 95.00 89 ARG A C 1
ATOM 694 O O . ARG A 1 89 ? -7.943 5.416 0.610 1.00 95.00 89 ARG A O 1
ATOM 701 N N . SER A 1 90 ? -7.256 4.246 -1.180 1.00 95.69 90 SER A N 1
ATOM 702 C CA . SER A 1 90 ? -8.438 3.377 -1.223 1.00 95.69 90 SER A CA 1
ATOM 703 C C . SER A 1 90 ? -8.598 2.538 0.046 1.00 95.69 90 SER A C 1
ATOM 705 O O . SER A 1 90 ? -9.721 2.393 0.533 1.00 95.69 90 SER A O 1
ATOM 707 N N . LEU A 1 91 ? -7.491 2.061 0.626 1.00 97.50 91 LEU A N 1
ATOM 708 C CA . LEU A 1 91 ? -7.504 1.305 1.876 1.00 97.50 91 LEU A CA 1
ATOM 709 C C . LEU A 1 91 ? -7.967 2.187 3.039 1.00 97.50 91 LEU A C 1
ATOM 711 O O . LEU A 1 91 ? -8.921 1.833 3.730 1.00 97.50 91 LEU A O 1
ATOM 715 N N . GLY A 1 92 ? -7.352 3.362 3.206 1.00 97.19 92 GLY A N 1
ATOM 716 C CA . GLY A 1 92 ? -7.716 4.307 4.264 1.00 97.19 92 GLY A CA 1
ATOM 717 C C . GLY A 1 92 ? -9.169 4.766 4.186 1.00 97.19 92 GLY A C 1
ATOM 718 O O . GLY A 1 92 ? -9.898 4.704 5.175 1.00 97.19 92 GLY A O 1
ATOM 719 N N . VAL A 1 93 ? -9.620 5.163 2.993 1.00 96.81 93 VAL A N 1
ATOM 720 C CA . VAL A 1 93 ? -11.014 5.570 2.767 1.00 96.81 93 VAL A CA 1
ATOM 721 C C . VAL A 1 93 ? -11.972 4.418 3.070 1.00 96.81 93 VAL A C 1
ATOM 723 O O . VAL A 1 93 ? -12.993 4.642 3.712 1.00 96.81 93 VAL A O 1
ATOM 726 N N . SER A 1 94 ? -11.642 3.183 2.682 1.00 97.94 94 SER A N 1
ATOM 727 C CA . SER A 1 94 ? -12.507 2.023 2.938 1.00 97.94 94 SER A CA 1
ATOM 728 C C . SER A 1 94 ? -12.609 1.680 4.424 1.00 97.94 94 SER A C 1
ATOM 730 O O . SER A 1 94 ? -13.701 1.374 4.895 1.00 97.94 94 SER A O 1
ATOM 732 N N . VAL A 1 95 ? -11.519 1.803 5.188 1.00 98.19 95 VAL A N 1
ATOM 733 C CA . VAL A 1 95 ? -11.553 1.661 6.655 1.00 98.19 95 VAL A CA 1
ATOM 734 C C . VAL A 1 95 ? -12.466 2.720 7.282 1.00 98.19 95 VAL A C 1
ATOM 736 O O . VAL A 1 95 ? -13.336 2.382 8.086 1.00 98.19 95 VAL A O 1
ATOM 739 N N . ILE A 1 96 ? -12.341 3.988 6.872 1.00 97.81 96 ILE A N 1
ATOM 740 C CA . ILE A 1 96 ? -13.204 5.078 7.360 1.00 97.81 96 ILE A CA 1
ATOM 741 C C . ILE A 1 96 ? -14.669 4.823 6.993 1.00 97.81 96 ILE A C 1
ATOM 743 O O . ILE A 1 96 ? -15.557 5.000 7.830 1.00 97.81 96 ILE A O 1
ATOM 747 N N . MET A 1 97 ? -14.935 4.380 5.762 1.00 97.62 97 MET A N 1
ATOM 748 C CA . MET A 1 97 ? -16.276 4.013 5.312 1.00 97.62 97 MET A CA 1
ATOM 749 C C . MET A 1 97 ? -16.863 2.901 6.189 1.00 97.62 97 MET A C 1
ATOM 751 O O . MET A 1 97 ? -17.969 3.062 6.710 1.00 97.62 97 MET A O 1
ATOM 755 N N . ALA A 1 98 ? -16.115 1.819 6.421 1.00 97.81 98 ALA A N 1
ATOM 756 C CA . ALA A 1 98 ? -16.552 0.711 7.264 1.00 97.81 98 ALA A CA 1
ATOM 757 C C . ALA A 1 98 ? -16.852 1.164 8.705 1.00 97.81 98 ALA A C 1
ATOM 759 O O . ALA A 1 98 ? -17.928 0.869 9.226 1.00 97.81 98 ALA A O 1
ATOM 760 N N . GLN A 1 99 ? -15.960 1.952 9.322 1.00 97.38 99 GLN A N 1
ATOM 761 C CA . GLN A 1 99 ? -16.155 2.512 10.671 1.00 97.38 99 GLN A CA 1
ATOM 762 C C . GLN A 1 99 ? -17.317 3.513 10.749 1.00 97.38 99 GLN A C 1
ATOM 764 O O . GLN A 1 99 ? -17.947 3.645 11.795 1.00 97.38 99 GLN A O 1
ATOM 769 N N . SER A 1 100 ? -17.661 4.163 9.635 1.00 96.19 100 SER A N 1
ATOM 770 C CA . SER A 1 100 ? -18.841 5.035 9.510 1.00 96.19 100 SER A CA 1
ATOM 771 C C . SER A 1 100 ? -20.143 4.256 9.258 1.00 96.19 100 SER A C 1
ATOM 773 O O . SER A 1 100 ? -21.212 4.846 9.047 1.00 96.19 100 SER A O 1
ATOM 775 N N . GLY A 1 101 ? -20.075 2.920 9.241 1.00 95.81 101 GLY A N 1
ATOM 776 C CA . GLY A 1 101 ? -21.195 2.030 8.960 1.00 95.81 101 GLY A CA 1
ATOM 777 C C . GLY A 1 101 ? -21.666 2.110 7.509 1.00 95.81 101 GLY A C 1
ATOM 778 O O . GLY A 1 101 ? -22.874 2.118 7.270 1.00 95.81 101 GLY A O 1
ATOM 779 N N . LEU A 1 102 ? -20.743 2.271 6.558 1.00 97.25 102 LEU A N 1
ATOM 780 C CA . LEU A 1 102 ? -20.986 2.177 5.117 1.00 97.25 102 LEU A CA 1
ATOM 781 C C . LEU A 1 102 ? -20.535 0.809 4.589 1.00 97.25 102 LEU A C 1
ATOM 783 O O . LEU A 1 102 ? -19.639 0.175 5.142 1.00 97.25 102 LEU A O 1
ATOM 787 N N . TYR A 1 103 ? -21.148 0.375 3.489 1.00 98.00 103 TYR A N 1
ATOM 788 C CA . TYR A 1 103 ? -20.619 -0.721 2.677 1.00 98.00 103 TYR A CA 1
ATOM 789 C C . TYR A 1 103 ? -19.384 -0.221 1.922 1.00 98.00 103 TYR A C 1
ATOM 791 O O . TYR A 1 103 ? -19.304 0.967 1.606 1.00 98.00 103 TYR A O 1
ATOM 799 N N . VAL A 1 104 ? -18.434 -1.107 1.629 1.00 98.00 104 VAL A N 1
ATOM 800 C CA . VAL A 1 104 ? -17.113 -0.727 1.102 1.00 98.00 104 VAL A CA 1
ATOM 801 C C . VAL A 1 104 ? -16.854 -1.295 -0.301 1.00 98.00 104 VAL A C 1
ATOM 803 O O . VAL A 1 104 ? -17.427 -2.323 -0.666 1.00 98.00 104 VAL A O 1
ATOM 806 N N . PRO A 1 105 ? -16.031 -0.630 -1.132 1.00 97.12 105 PRO A N 1
ATOM 807 C CA . PRO A 1 105 ? -15.827 -0.984 -2.539 1.00 97.12 105 PRO A CA 1
ATOM 808 C C . PRO A 1 105 ? -14.919 -2.212 -2.694 1.00 97.12 105 PRO A C 1
ATOM 810 O O . PRO A 1 105 ? -13.778 -2.119 -3.131 1.00 97.12 105 PRO A O 1
ATOM 813 N N . CYS A 1 106 ? -15.406 -3.392 -2.316 1.00 97.81 106 CYS A N 1
ATOM 814 C CA . CYS A 1 106 ? -14.608 -4.615 -2.273 1.00 97.81 106 CYS A CA 1
ATOM 815 C C . CYS A 1 106 ? -15.416 -5.875 -2.604 1.00 97.81 106 CYS A C 1
ATOM 817 O O . CYS A 1 106 ? -16.633 -5.791 -2.772 1.00 97.81 106 CYS A O 1
ATOM 819 N N . HIS A 1 107 ? -14.752 -7.035 -2.653 1.00 97.38 107 HIS A N 1
ATOM 820 C CA . HIS A 1 107 ? -15.418 -8.339 -2.613 1.00 97.38 107 HIS A CA 1
ATOM 821 C C . HIS A 1 107 ? -15.678 -8.811 -1.170 1.00 97.38 107 HIS A C 1
ATOM 823 O O . HIS A 1 107 ? -16.813 -9.137 -0.828 1.00 97.38 107 HIS A O 1
ATOM 829 N N . GLN A 1 108 ? -14.653 -8.794 -0.310 1.00 98.25 108 GLN A N 1
ATOM 830 C CA . GLN A 1 108 ? -14.762 -9.128 1.117 1.00 98.25 108 GLN A CA 1
ATOM 831 C C . GLN A 1 108 ? -13.963 -8.141 1.974 1.00 98.25 108 GLN A C 1
ATOM 833 O O . GLN A 1 108 ? -12.844 -7.786 1.612 1.00 98.25 108 GLN A O 1
ATOM 838 N N . PHE A 1 109 ? -14.530 -7.704 3.103 1.00 98.56 109 PHE A N 1
ATOM 839 C CA . PHE A 1 109 ? -13.876 -6.799 4.051 1.00 98.56 109 PHE A CA 1
ATOM 840 C C . PHE A 1 109 ? -14.123 -7.279 5.476 1.00 98.56 109 PHE A C 1
ATOM 842 O O . PHE A 1 109 ? -15.259 -7.270 5.948 1.00 98.56 109 PHE A O 1
ATOM 849 N N . GLU A 1 110 ? -13.066 -7.693 6.155 1.00 98.38 110 GLU A N 1
ATOM 850 C CA . GLU A 1 110 ? -13.060 -8.089 7.560 1.00 98.38 110 GLU A CA 1
ATOM 851 C C . GLU A 1 110 ? -12.081 -7.173 8.294 1.00 98.38 110 GLU A C 1
ATOM 853 O O . GLU A 1 110 ? -10.950 -6.991 7.844 1.00 98.38 110 GLU A O 1
ATOM 858 N N . PHE A 1 111 ? -12.498 -6.557 9.395 1.00 98.38 111 PHE A N 1
ATOM 859 C CA . PHE A 1 111 ? -11.631 -5.624 10.108 1.00 98.38 111 PHE A CA 1
ATOM 860 C C . PHE A 1 111 ? -11.969 -5.541 11.597 1.00 98.38 111 PHE A C 1
ATOM 862 O O . PHE A 1 111 ? -13.116 -5.739 12.000 1.00 98.38 111 PHE A O 1
ATOM 869 N N . SER A 1 112 ? -10.968 -5.186 12.397 1.00 98.25 112 SER A N 1
ATOM 870 C CA . SER A 1 112 ? -11.149 -4.686 13.759 1.00 98.25 112 SER A CA 1
ATOM 871 C C . SER A 1 112 ? -10.883 -3.173 13.751 1.00 98.25 112 SER A C 1
ATOM 873 O O . SER A 1 112 ? -9.854 -2.764 13.201 1.00 98.25 112 SER A O 1
ATOM 875 N N . PRO A 1 113 ? -11.790 -2.327 14.282 1.00 97.75 113 PRO A N 1
ATOM 876 C CA . PRO A 1 113 ? -11.698 -0.874 14.149 1.00 97.75 113 PRO A CA 1
ATOM 877 C C . PRO A 1 113 ? -10.367 -0.302 14.629 1.00 97.75 113 PRO A C 1
ATOM 879 O O . PRO A 1 113 ? -9.897 -0.635 15.714 1.00 97.75 113 PRO A O 1
ATOM 882 N N . TYR A 1 114 ? -9.799 0.606 13.840 1.00 98.25 114 TYR A N 1
ATOM 883 C CA . TYR A 1 114 ? -8.633 1.399 14.208 1.00 98.25 114 TYR A CA 1
ATOM 884 C C . TYR A 1 114 ? -9.049 2.594 15.067 1.00 98.25 114 TYR A C 1
ATOM 886 O O . TYR A 1 114 ? -10.003 3.310 14.744 1.00 98.25 114 TYR A O 1
ATOM 894 N N . ALA A 1 115 ? -8.303 2.828 16.147 1.00 97.25 115 ALA A N 1
ATOM 895 C CA . ALA A 1 115 ? -8.495 3.973 17.035 1.00 97.25 115 ALA A CA 1
ATOM 896 C C . ALA A 1 115 ? -7.979 5.273 16.403 1.00 97.25 115 ALA A C 1
ATOM 898 O O . ALA A 1 115 ? -8.524 6.351 16.638 1.00 97.25 115 ALA A O 1
ATOM 899 N N . SER A 1 116 ? -6.930 5.173 15.587 1.00 97.38 116 SER A N 1
ATOM 900 C CA . SER A 1 116 ? -6.312 6.306 14.905 1.00 97.38 116 SER A CA 1
ATOM 901 C C . SER A 1 116 ? -5.851 5.922 13.502 1.00 97.38 116 SER A C 1
ATOM 903 O O . SER A 1 116 ? -5.364 4.818 13.262 1.00 97.38 116 SER A O 1
ATOM 905 N N . ILE A 1 117 ? -6.011 6.849 12.558 1.00 97.62 117 ILE A N 1
ATOM 906 C CA . ILE A 1 117 ? -5.479 6.724 11.201 1.00 97.62 117 ILE A CA 1
ATOM 907 C C . ILE A 1 117 ? -4.567 7.919 10.970 1.00 97.62 117 ILE A C 1
ATOM 909 O O . ILE A 1 117 ? -5.001 9.065 11.081 1.00 97.62 117 ILE A O 1
ATOM 913 N N . PHE A 1 118 ? -3.312 7.645 10.639 1.00 96.12 118 PHE A N 1
ATOM 914 C CA . PHE A 1 118 ? -2.339 8.659 10.272 1.00 96.12 118 PHE A CA 1
ATOM 915 C C . PHE A 1 118 ? -2.037 8.551 8.788 1.00 96.12 118 PHE A C 1
ATOM 917 O O . PHE A 1 118 ? -1.838 7.455 8.267 1.00 96.12 118 PHE A O 1
ATOM 924 N N . SER A 1 119 ? -1.963 9.685 8.102 1.00 92.38 119 SER A N 1
ATOM 925 C CA . SER A 1 119 ? -1.594 9.709 6.694 1.00 92.38 119 SER A CA 1
ATOM 926 C C . SER A 1 119 ? -0.484 10.706 6.439 1.00 92.38 119 SER A C 1
ATOM 928 O O . SER A 1 119 ? -0.629 11.882 6.769 1.00 92.38 119 SER A O 1
ATOM 930 N N . ARG A 1 120 ? 0.565 10.250 5.762 1.00 87.94 120 ARG A N 1
ATOM 931 C CA . ARG A 1 120 ? 1.533 11.106 5.090 1.00 87.94 120 ARG A CA 1
ATOM 932 C C . ARG A 1 120 ? 1.472 10.815 3.602 1.00 87.94 120 ARG A C 1
ATOM 934 O O . ARG A 1 120 ? 2.299 10.097 3.063 1.00 87.94 120 ARG A O 1
ATOM 941 N N . ILE A 1 121 ? 0.451 11.357 2.951 1.00 81.38 121 ILE A N 1
ATOM 942 C CA . ILE A 1 121 ? 0.288 11.260 1.504 1.00 81.38 121 ILE A CA 1
ATOM 943 C C . ILE A 1 121 ? 0.356 12.674 0.955 1.00 81.38 121 ILE A C 1
ATOM 945 O O . ILE A 1 121 ? -0.442 13.517 1.361 1.00 81.38 121 ILE A O 1
ATOM 949 N N . LEU A 1 122 ? 1.295 12.928 0.044 1.00 69.31 122 LEU A N 1
ATOM 950 C CA . LEU A 1 122 ? 1.479 14.246 -0.555 1.00 69.31 122 LEU A CA 1
ATOM 951 C C . LEU A 1 122 ? 0.155 14.734 -1.176 1.00 69.31 122 LEU A C 1
ATOM 953 O O . LEU A 1 122 ? -0.453 14.079 -2.031 1.00 69.31 122 LEU A O 1
ATOM 957 N N . GLY A 1 123 ? -0.326 15.871 -0.679 1.00 58.81 123 GLY A N 1
ATOM 958 C CA . GLY A 1 123 ? -1.429 16.637 -1.248 1.00 58.81 123 GLY A CA 1
ATOM 959 C C . GLY A 1 123 ? -0.882 17.865 -1.972 1.00 58.81 123 GLY A C 1
ATOM 960 O O . GLY A 1 123 ? 0.167 18.383 -1.601 1.00 58.81 123 GLY A O 1
ATOM 961 N N . ASN A 1 124 ? -1.599 18.346 -2.990 1.00 52.31 124 ASN A N 1
ATOM 962 C CA . ASN A 1 124 ? -1.259 19.601 -3.678 1.00 52.31 124 ASN A CA 1
ATOM 963 C C .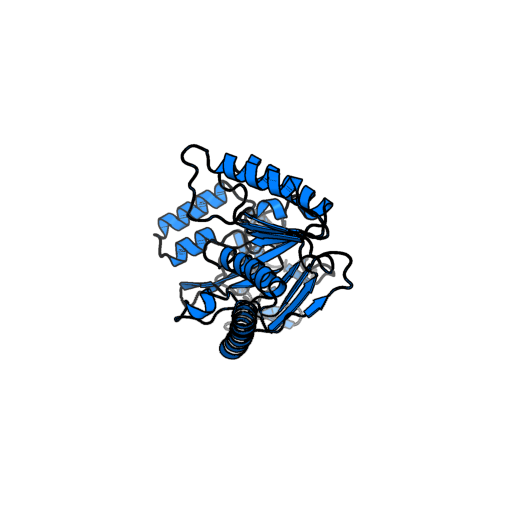 ASN A 1 124 ? -1.506 20.850 -2.819 1.00 52.31 124 ASN A C 1
ATOM 965 O O . ASN A 1 124 ? -1.139 21.953 -3.218 1.00 52.31 124 ASN A O 1
ATOM 969 N N . ASP A 1 125 ? -2.114 20.684 -1.650 1.00 46.16 125 ASP A N 1
ATOM 970 C CA . ASP A 1 125 ? -2.425 21.783 -0.761 1.00 46.16 125 ASP A CA 1
ATOM 971 C C . ASP A 1 125 ? -1.366 21.866 0.323 1.00 46.16 125 ASP A C 1
ATOM 973 O O . ASP A 1 125 ? -1.258 20.985 1.173 1.00 46.16 125 ASP A O 1
ATOM 977 N N . ASN A 1 126 ? -0.611 22.964 0.327 1.00 54.72 126 ASN A N 1
ATOM 978 C CA . ASN A 1 126 ? -0.039 23.430 1.574 1.00 54.72 126 ASN A CA 1
ATOM 979 C C . ASN A 1 126 ? -0.110 24.950 1.726 1.00 54.72 126 ASN A C 1
ATOM 981 O O . ASN A 1 126 ? 0.492 25.728 0.988 1.00 54.72 126 ASN A O 1
ATOM 985 N N . LEU A 1 127 ? -0.850 25.320 2.776 1.00 51.94 127 LEU A N 1
ATOM 986 C CA . LEU A 1 127 ? -1.024 26.640 3.381 1.00 51.94 127 LEU A CA 1
ATOM 987 C C . LEU A 1 127 ? 0.237 27.134 4.123 1.00 51.94 127 LEU A C 1
ATOM 989 O O . LEU A 1 127 ? 0.269 28.277 4.582 1.00 51.94 127 LEU A O 1
ATOM 993 N N . PHE A 1 128 ? 1.273 26.300 4.269 1.00 54.41 128 PHE A N 1
ATOM 994 C CA . PHE A 1 128 ? 2.491 26.615 5.021 1.00 54.41 128 PHE A CA 1
ATOM 995 C C . PHE A 1 128 ? 3.459 27.463 4.190 1.00 54.41 128 PHE A C 1
ATOM 997 O O . PHE A 1 128 ? 4.513 27.009 3.747 1.00 54.41 128 PHE A O 1
ATOM 1004 N N . ARG A 1 129 ? 3.101 28.731 3.973 1.00 51.03 129 ARG A N 1
ATOM 1005 C CA . ARG A 1 129 ? 4.010 29.740 3.415 1.00 51.03 129 ARG A CA 1
ATOM 1006 C C . ARG A 1 129 ? 5.180 29.968 4.386 1.00 51.03 129 ARG A C 1
ATOM 1008 O O . ARG A 1 129 ? 5.063 30.791 5.286 1.00 51.03 129 ARG A O 1
ATOM 1015 N N . GLY A 1 130 ? 6.293 29.248 4.212 1.00 57.94 130 GLY A N 1
ATOM 1016 C CA . GLY A 1 130 ? 7.581 29.597 4.836 1.00 57.94 130 GLY A CA 1
ATOM 1017 C C . GLY A 1 130 ? 8.402 28.471 5.477 1.00 57.94 130 GLY A C 1
ATOM 1018 O O . GLY A 1 130 ? 9.515 28.750 5.910 1.00 57.94 130 GLY A O 1
ATOM 1019 N N . LEU A 1 131 ? 7.915 27.225 5.539 1.00 64.12 131 LEU A N 1
ATOM 1020 C CA . LEU A 1 131 ? 8.705 26.079 6.023 1.00 64.12 131 LEU A CA 1
ATOM 1021 C C . LEU A 1 131 ? 9.227 25.239 4.852 1.00 64.12 131 LEU A C 1
ATOM 1023 O O . LEU A 1 131 ? 8.565 25.140 3.820 1.00 64.12 131 LEU A O 1
ATOM 1027 N N . SER A 1 132 ? 10.398 24.612 5.012 1.00 71.19 132 SER A N 1
ATOM 1028 C CA . SER A 1 132 ? 10.869 23.627 4.035 1.00 71.19 132 SER A CA 1
ATOM 1029 C C . SER A 1 132 ? 9.969 22.389 4.066 1.00 71.19 132 SER A C 1
ATOM 1031 O O . SER A 1 132 ? 9.502 21.970 5.129 1.00 71.19 132 SER A O 1
ATOM 1033 N N . THR A 1 133 ? 9.741 21.780 2.901 1.00 75.62 133 THR A N 1
ATOM 1034 C CA . THR A 1 133 ? 8.917 20.568 2.761 1.00 75.62 133 THR A CA 1
ATOM 1035 C C . THR A 1 133 ? 9.383 19.450 3.695 1.00 75.62 133 THR A C 1
ATOM 1037 O O . THR A 1 133 ? 8.557 18.768 4.296 1.00 75.62 133 THR A O 1
ATOM 1040 N N . PHE A 1 134 ? 10.699 19.326 3.881 1.00 80.62 134 PHE A N 1
ATOM 1041 C CA . PHE A 1 134 ? 11.298 18.335 4.769 1.00 80.62 134 PHE A CA 1
ATOM 1042 C C . PHE A 1 134 ? 10.981 18.582 6.252 1.00 80.62 134 PHE A C 1
ATOM 1044 O O . PHE A 1 134 ? 10.678 17.646 6.981 1.00 80.62 134 PHE A O 1
ATOM 1051 N N . VAL A 1 135 ? 10.984 19.835 6.725 1.00 81.88 135 VAL A N 1
ATOM 1052 C CA . VAL A 1 135 ? 10.644 20.135 8.130 1.00 81.88 135 VAL A CA 1
ATOM 1053 C C . VAL A 1 135 ? 9.181 19.806 8.428 1.00 81.88 135 VAL A C 1
ATOM 1055 O O . VAL A 1 135 ? 8.880 19.262 9.492 1.00 81.88 135 VAL A O 1
ATOM 1058 N N . VAL A 1 136 ? 8.274 20.101 7.491 1.00 82.25 136 VAL A N 1
ATOM 1059 C CA . VAL A 1 136 ? 6.854 19.729 7.617 1.00 82.25 136 VAL A CA 1
ATOM 1060 C C . VAL A 1 136 ? 6.717 18.210 7.698 1.00 82.25 136 VAL A C 1
ATOM 1062 O O . VAL A 1 136 ? 6.079 17.695 8.612 1.00 82.25 136 VAL A O 1
ATOM 1065 N N . GLU A 1 137 ? 7.396 17.498 6.804 1.00 84.75 137 GLU A N 1
ATOM 1066 C CA . GLU A 1 137 ? 7.409 16.039 6.770 1.00 84.75 137 GLU A CA 1
ATOM 1067 C C . GLU A 1 137 ? 7.947 15.417 8.069 1.00 84.75 137 GLU A C 1
ATOM 1069 O O . GLU A 1 137 ? 7.327 14.514 8.631 1.00 84.75 137 GLU A O 1
ATOM 1074 N N . MET A 1 138 ? 9.055 15.936 8.604 1.00 87.75 138 MET A N 1
ATOM 1075 C CA . MET A 1 138 ? 9.618 15.461 9.871 1.00 87.75 138 MET A CA 1
ATOM 1076 C C . MET A 1 138 ? 8.705 15.767 11.063 1.00 87.75 138 MET A C 1
ATOM 1078 O O . MET A 1 138 ? 8.618 14.971 12.000 1.00 87.75 138 MET A O 1
ATOM 1082 N N . SER A 1 139 ? 7.982 16.891 11.043 1.00 87.88 139 SER A N 1
ATOM 1083 C CA . SER A 1 139 ? 6.987 17.196 12.075 1.00 87.88 139 SER A CA 1
ATOM 1084 C C . SER A 1 139 ? 5.803 16.228 12.027 1.00 87.88 139 SER A C 1
ATOM 1086 O O . SER A 1 139 ? 5.309 15.827 13.080 1.00 87.88 139 SER A O 1
ATOM 1088 N N . GLU A 1 140 ? 5.349 15.836 10.837 1.00 88.75 140 GLU A N 1
ATOM 1089 C CA . GLU A 1 140 ? 4.279 14.848 10.668 1.00 88.75 140 GLU A CA 1
ATOM 1090 C C . GLU A 1 140 ? 4.744 13.463 11.128 1.00 88.75 140 GLU A C 1
ATOM 1092 O O . GLU A 1 140 ? 4.065 12.826 11.936 1.00 88.75 140 GLU A O 1
ATOM 1097 N N . LEU A 1 141 ? 5.945 13.037 10.715 1.00 91.62 141 LEU A N 1
ATOM 1098 C CA . LEU A 1 141 ? 6.555 11.792 11.181 1.00 91.62 141 LEU A CA 1
ATOM 1099 C C . LEU A 1 141 ? 6.685 11.771 12.708 1.00 91.62 141 LEU A C 1
ATOM 1101 O O . LEU A 1 141 ? 6.317 10.788 13.343 1.00 91.62 141 LEU A O 1
ATOM 1105 N N . ARG A 1 142 ? 7.117 12.875 13.329 1.00 93.69 142 ARG A N 1
ATOM 1106 C CA . ARG A 1 142 ? 7.180 12.999 14.793 1.00 93.69 142 ARG A CA 1
ATOM 1107 C C . ARG A 1 142 ? 5.825 12.750 15.458 1.00 93.69 142 ARG A C 1
ATOM 1109 O O . ARG A 1 142 ? 5.780 12.111 16.508 1.00 93.69 142 ARG A O 1
ATOM 1116 N N . VAL A 1 143 ? 4.732 13.268 14.895 1.00 94.44 143 VAL A N 1
ATOM 1117 C CA . VAL A 1 143 ? 3.377 13.046 15.431 1.00 94.44 143 VAL A CA 1
ATOM 1118 C C . VAL A 1 143 ? 2.994 11.574 15.316 1.00 94.44 143 VAL A C 1
ATOM 1120 O O . VAL A 1 143 ? 2.525 11.003 16.299 1.00 94.44 143 VAL A O 1
ATOM 1123 N N . ILE A 1 144 ? 3.253 10.958 14.158 1.00 95.69 144 ILE A N 1
ATOM 1124 C CA . ILE A 1 144 ? 3.011 9.530 13.921 1.00 95.69 144 ILE A CA 1
ATOM 1125 C C . ILE A 1 144 ? 3.767 8.694 14.953 1.00 95.69 144 ILE A C 1
ATOM 1127 O O . ILE A 1 144 ? 3.155 7.930 15.689 1.00 95.69 144 ILE A O 1
ATOM 1131 N N . LEU A 1 145 ? 5.080 8.890 15.073 1.00 95.56 145 LEU A N 1
ATOM 1132 C CA . LEU A 1 145 ? 5.915 8.129 16.002 1.00 95.56 145 LEU A CA 1
ATOM 1133 C C . LEU A 1 145 ? 5.483 8.321 17.459 1.00 95.56 145 LEU A C 1
ATOM 1135 O O . LEU A 1 145 ? 5.574 7.387 18.248 1.00 95.56 145 LEU A O 1
ATOM 1139 N N . LYS A 1 146 ? 5.001 9.508 17.836 1.00 96.94 146 LYS A N 1
ATOM 1140 C CA . LYS A 1 146 ? 4.578 9.783 19.212 1.00 96.94 146 LYS A CA 1
ATOM 1141 C C . LYS A 1 146 ? 3.233 9.145 19.574 1.00 96.94 146 LYS A C 1
ATOM 1143 O O . LYS A 1 146 ? 3.041 8.801 20.736 1.00 96.94 146 LYS A O 1
ATOM 1148 N N . LEU A 1 147 ? 2.294 9.084 18.630 1.00 97.38 147 LEU A N 1
ATOM 1149 C CA . LEU A 1 147 ? 0.897 8.731 18.906 1.00 97.38 147 LEU A CA 1
ATOM 1150 C C . LEU A 1 147 ? 0.488 7.348 18.396 1.00 97.38 147 LEU A C 1
ATOM 1152 O O . LEU A 1 147 ? -0.548 6.850 18.826 1.00 97.38 147 LEU A O 1
ATOM 1156 N N . ALA A 1 148 ? 1.248 6.754 17.477 1.00 97.75 148 ALA A N 1
ATOM 1157 C CA . ALA A 1 148 ? 0.926 5.446 16.931 1.00 97.75 148 ALA A CA 1
ATOM 1158 C C . ALA A 1 148 ? 1.046 4.339 17.989 1.00 97.75 148 ALA A C 1
ATOM 1160 O O . ALA A 1 148 ? 1.996 4.304 18.772 1.00 97.75 148 ALA A O 1
ATOM 1161 N N . ASP A 1 149 ? 0.096 3.410 17.966 1.00 97.88 149 ASP A N 1
ATOM 1162 C CA . ASP A 1 149 ? 0.065 2.205 18.787 1.00 97.88 149 ASP A CA 1
ATOM 1163 C C . ASP A 1 149 ? -0.430 1.000 17.965 1.00 97.88 149 ASP A C 1
ATOM 1165 O O . ASP A 1 149 ? -0.589 1.078 16.742 1.00 97.88 149 ASP A O 1
ATOM 1169 N N . GLN A 1 150 ? -0.669 -0.139 18.617 1.00 97.50 150 GLN A N 1
ATOM 1170 C CA . GLN A 1 150 ? -1.135 -1.364 17.957 1.00 97.50 150 GLN A CA 1
ATOM 1171 C C . GLN A 1 150 ? -2.529 -1.243 17.305 1.00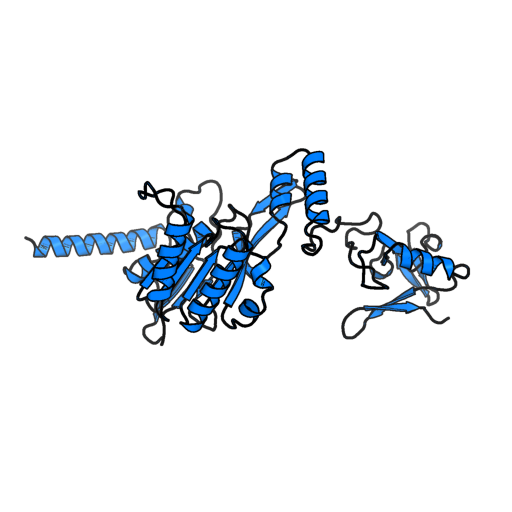 97.50 150 GLN A C 1
ATOM 1173 O O . GLN A 1 150 ? -2.910 -2.110 16.522 1.00 97.50 150 GLN A O 1
ATOM 1178 N N . ASN A 1 151 ? -3.280 -0.182 17.619 1.00 98.12 151 ASN A N 1
ATOM 1179 C CA . ASN A 1 151 ? -4.606 0.125 17.090 1.00 98.12 151 ASN A CA 1
ATOM 1180 C C . ASN A 1 151 ? -4.580 1.303 16.098 1.00 98.12 151 ASN A C 1
ATOM 1182 O O . ASN A 1 151 ? -5.628 1.868 15.762 1.00 98.12 151 ASN A O 1
ATOM 1186 N N . SER A 1 152 ? -3.391 1.676 15.616 1.00 98.44 152 SER A N 1
ATOM 1187 C CA . SER A 1 152 ? -3.187 2.706 14.600 1.00 98.44 152 SER A CA 1
ATOM 1188 C C . SER A 1 152 ? -2.974 2.117 13.208 1.00 98.44 152 SER A C 1
ATOM 1190 O O . SER A 1 152 ? -2.257 1.126 13.052 1.00 98.44 152 SER A O 1
ATOM 1192 N N . LEU A 1 153 ? -3.531 2.783 12.192 1.00 98.56 153 LEU A N 1
ATOM 1193 C CA . LEU A 1 153 ? -3.226 2.556 10.777 1.00 98.56 153 LEU A CA 1
ATOM 1194 C C . LEU A 1 153 ? -2.432 3.738 10.211 1.00 98.56 153 LEU A C 1
ATOM 1196 O O . LEU A 1 153 ? -2.929 4.861 10.181 1.00 98.56 153 LEU A O 1
ATOM 1200 N N . ILE A 1 154 ? -1.216 3.488 9.732 1.00 98.12 154 ILE A N 1
ATOM 1201 C CA . ILE A 1 154 ? -0.341 4.496 9.132 1.00 98.12 154 ILE A CA 1
ATOM 1202 C C . ILE A 1 154 ? -0.293 4.285 7.616 1.00 98.12 154 ILE A C 1
ATOM 1204 O O . ILE A 1 154 ? 0.018 3.198 7.132 1.00 98.12 154 ILE A O 1
ATOM 1208 N N . LEU A 1 155 ? -0.596 5.340 6.864 1.00 96.94 155 LEU A N 1
ATOM 1209 C CA . LEU A 1 155 ? -0.659 5.358 5.405 1.00 96.94 155 LEU A CA 1
ATOM 1210 C C . LEU A 1 155 ? 0.348 6.378 4.869 1.00 96.94 155 LEU A C 1
ATOM 1212 O O . LEU A 1 155 ? 0.088 7.581 4.911 1.00 96.94 155 LEU A O 1
ATOM 1216 N N . GLY A 1 156 ? 1.499 5.927 4.382 1.00 92.88 156 GLY A N 1
ATOM 1217 C CA . GLY A 1 156 ? 2.543 6.826 3.894 1.00 92.88 156 GLY A CA 1
ATOM 1218 C C . GLY A 1 156 ? 2.859 6.655 2.415 1.00 92.88 156 GLY A C 1
ATOM 1219 O O . GLY A 1 156 ? 2.796 5.555 1.871 1.00 92.88 156 GLY A O 1
ATOM 1220 N N . ASP A 1 157 ? 3.225 7.753 1.769 1.00 89.31 157 ASP A N 1
ATOM 1221 C CA . ASP A 1 157 ? 3.640 7.802 0.373 1.00 89.31 157 ASP A CA 1
ATOM 1222 C C . ASP A 1 157 ? 4.846 8.733 0.237 1.00 89.31 157 ASP A C 1
ATOM 1224 O O . ASP A 1 157 ? 4.765 9.902 0.613 1.00 89.31 157 ASP A O 1
ATOM 1228 N N . GLU A 1 158 ? 5.957 8.190 -0.263 1.00 81.25 158 GLU A N 1
ATOM 1229 C CA . GLU A 1 158 ? 7.204 8.920 -0.541 1.00 81.25 158 GLU A CA 1
ATOM 1230 C C . GLU A 1 158 ? 7.781 9.690 0.664 1.00 81.25 158 GLU A C 1
ATOM 1232 O O . GLU A 1 158 ? 8.313 10.795 0.519 1.00 81.25 158 GLU A O 1
ATOM 1237 N N . LEU A 1 159 ? 7.705 9.080 1.854 1.00 82.25 159 LEU A N 1
ATOM 1238 C CA . LEU A 1 159 ? 8.291 9.628 3.078 1.00 82.25 159 LEU A CA 1
ATOM 1239 C C . LEU A 1 159 ? 9.820 9.790 2.936 1.00 82.25 159 LEU A C 1
ATOM 1241 O O . LEU A 1 159 ? 10.511 8.869 2.503 1.00 82.25 159 LEU A O 1
ATOM 1245 N N . CYS A 1 160 ? 10.335 10.944 3.353 1.00 79.88 160 CYS A N 1
ATOM 1246 C CA . CYS A 1 160 ? 11.729 11.390 3.292 1.00 79.88 160 CYS A CA 1
ATOM 1247 C C . CYS A 1 160 ? 12.275 11.647 1.874 1.00 79.88 160 CYS A C 1
ATOM 1249 O O . CYS A 1 160 ? 13.487 11.641 1.676 1.00 79.88 160 CYS A O 1
ATOM 1251 N N . SER A 1 161 ? 11.424 11.911 0.879 1.00 74.38 161 SER A N 1
ATOM 1252 C CA . SER A 1 161 ? 11.869 12.185 -0.503 1.00 74.38 161 SER A CA 1
ATOM 1253 C C . SER A 1 161 ? 12.542 13.556 -0.702 1.00 74.38 161 SER A C 1
ATOM 1255 O O . SER A 1 161 ? 13.185 13.785 -1.724 1.00 74.38 161 SER A O 1
ATOM 1257 N N . GLY A 1 162 ? 12.410 14.478 0.260 1.00 73.00 162 GLY A N 1
ATOM 1258 C CA . GLY A 1 162 ? 12.896 15.861 0.158 1.00 73.00 162 GLY A CA 1
ATOM 1259 C C . GLY A 1 162 ? 14.303 16.141 0.705 1.00 73.00 162 GLY A C 1
ATOM 1260 O O . GLY A 1 162 ? 14.649 17.315 0.837 1.00 73.00 162 GLY A O 1
ATOM 1261 N N . THR A 1 163 ? 15.086 15.119 1.067 1.00 79.94 163 THR A N 1
ATOM 1262 C CA . THR A 1 163 ? 16.419 15.254 1.695 1.00 79.94 163 THR A CA 1
ATOM 1263 C C . THR A 1 163 ? 17.453 14.355 1.012 1.00 79.94 163 THR A C 1
ATOM 1265 O O . THR A 1 163 ? 17.112 13.561 0.136 1.00 79.94 163 THR A O 1
ATOM 1268 N N . GLU A 1 164 ? 18.727 14.482 1.382 1.00 83.44 164 GLU A N 1
ATOM 1269 C CA . GLU A 1 164 ? 19.796 13.611 0.903 1.00 83.44 164 GLU A CA 1
ATOM 1270 C C . GLU A 1 164 ? 19.520 12.130 1.192 1.00 83.44 164 GLU A C 1
ATOM 1272 O O . GLU A 1 164 ? 19.059 11.755 2.272 1.00 83.44 164 GLU A O 1
ATOM 1277 N N . THR A 1 165 ? 19.828 11.277 0.214 1.00 84.06 165 THR A N 1
ATOM 1278 C CA . THR A 1 165 ? 19.449 9.861 0.219 1.00 84.06 165 THR A CA 1
ATOM 1279 C C . THR A 1 165 ? 19.929 9.123 1.469 1.00 84.06 165 THR A C 1
ATOM 1281 O O . THR A 1 165 ? 19.160 8.380 2.062 1.00 84.06 165 THR A O 1
ATOM 1284 N N . GLU A 1 166 ? 21.163 9.347 1.924 1.00 87.75 166 GLU A N 1
ATOM 1285 C CA . GLU A 1 166 ? 21.720 8.646 3.093 1.00 87.75 166 GLU A CA 1
ATOM 1286 C C . GLU A 1 166 ? 20.925 8.929 4.378 1.00 87.75 166 GLU A C 1
ATOM 1288 O O . GLU A 1 166 ? 20.539 8.002 5.102 1.00 87.75 166 GLU A O 1
ATOM 1293 N N . SER A 1 167 ? 20.607 10.202 4.628 1.00 87.94 167 SER A N 1
ATOM 1294 C CA . SER A 1 167 ? 19.766 10.612 5.754 1.00 87.94 167 SER A CA 1
ATOM 1295 C C . SER A 1 167 ? 18.334 10.112 5.589 1.00 87.94 167 SER A C 1
ATOM 1297 O O . SER A 1 167 ? 17.750 9.610 6.549 1.00 87.94 167 SER A O 1
ATOM 1299 N N . ALA A 1 168 ? 17.777 10.185 4.375 1.00 89.12 168 ALA A N 1
ATOM 1300 C CA . ALA A 1 168 ? 16.431 9.703 4.081 1.00 89.12 168 ALA A CA 1
ATOM 1301 C C . ALA A 1 168 ? 16.275 8.209 4.400 1.00 89.12 168 ALA A C 1
ATOM 1303 O O . ALA A 1 168 ? 15.363 7.832 5.137 1.00 89.12 168 ALA A O 1
ATOM 1304 N N . LEU A 1 169 ? 17.195 7.375 3.901 1.00 92.06 169 LEU A N 1
ATOM 1305 C CA . LEU A 1 169 ? 17.216 5.929 4.132 1.00 92.06 169 LEU A CA 1
ATOM 1306 C C . LEU A 1 169 ? 17.336 5.610 5.627 1.00 92.06 169 LEU A C 1
ATOM 1308 O O . LEU A 1 169 ? 16.615 4.747 6.132 1.00 92.06 169 LEU A O 1
ATOM 1312 N N . SER A 1 170 ? 18.204 6.330 6.341 1.00 92.75 170 SER A N 1
ATOM 1313 C CA . SER A 1 170 ? 18.447 6.128 7.775 1.00 92.75 170 SER A CA 1
ATOM 1314 C C . SER A 1 170 ? 17.226 6.494 8.626 1.00 92.75 170 SER A C 1
ATOM 1316 O O . SER A 1 170 ? 16.781 5.698 9.454 1.00 92.75 170 SER A O 1
ATOM 1318 N N . ILE A 1 171 ? 16.637 7.672 8.390 1.00 92.62 171 ILE A N 1
ATOM 1319 C CA . ILE A 1 171 ? 15.440 8.147 9.102 1.00 92.62 171 ILE A CA 1
ATOM 1320 C C . ILE A 1 171 ? 14.251 7.231 8.812 1.00 92.62 171 ILE A C 1
ATOM 1322 O O . ILE A 1 171 ? 13.531 6.842 9.731 1.00 92.62 171 ILE A O 1
ATOM 1326 N N . PHE A 1 172 ? 14.053 6.866 7.544 1.00 94.25 172 PHE A N 1
ATOM 1327 C CA . PHE A 1 172 ? 12.953 6.000 7.142 1.00 94.25 172 PHE A CA 1
ATOM 1328 C C . PHE A 1 172 ? 13.073 4.619 7.793 1.00 94.25 172 PHE A C 1
ATOM 1330 O O . PHE A 1 172 ? 12.119 4.154 8.412 1.00 94.25 172 PHE A O 1
ATOM 1337 N N . THR A 1 173 ? 14.261 4.008 7.744 1.00 95.62 173 THR A N 1
ATOM 1338 C CA . THR A 1 173 ? 14.528 2.709 8.381 1.00 95.62 173 THR A CA 1
ATOM 1339 C C . THR A 1 173 ? 14.289 2.764 9.888 1.00 95.62 173 THR A C 1
ATOM 1341 O O . THR A 1 173 ? 13.587 1.910 10.424 1.00 95.62 173 THR A O 1
ATOM 1344 N N . SER A 1 174 ? 14.786 3.802 10.569 1.00 96.38 174 SER A N 1
ATOM 1345 C CA . SER A 1 174 ? 14.533 3.994 12.001 1.00 96.38 174 SER A CA 1
ATOM 1346 C C . SER A 1 174 ? 13.039 4.124 12.311 1.00 96.38 174 SER A C 1
ATOM 1348 O O . SER A 1 174 ? 12.565 3.514 13.266 1.00 96.38 174 SER A O 1
ATOM 1350 N N . GLY A 1 175 ? 12.276 4.843 11.483 1.00 95.94 175 GLY A N 1
ATOM 1351 C CA . GLY A 1 175 ? 10.824 4.949 11.632 1.00 95.94 175 GLY A CA 1
ATOM 1352 C C . GLY A 1 175 ? 10.090 3.615 11.456 1.00 95.94 175 GLY A C 1
ATOM 1353 O O . GLY A 1 175 ? 9.129 3.349 12.178 1.00 95.94 175 GLY A O 1
ATOM 1354 N N . LEU A 1 176 ? 10.547 2.756 10.535 1.00 96.62 176 LEU A N 1
ATOM 1355 C CA . LEU A 1 176 ? 9.986 1.411 10.351 1.00 96.62 176 LEU A CA 1
ATOM 1356 C C . LEU A 1 176 ? 10.201 0.531 11.586 1.00 96.62 176 LEU A C 1
ATOM 1358 O O . LEU A 1 176 ? 9.269 -0.161 11.995 1.00 96.62 176 LEU A O 1
ATOM 1362 N N . ILE A 1 177 ? 11.396 0.579 12.182 1.00 97.56 177 ILE A N 1
ATOM 1363 C CA . ILE A 1 177 ? 11.716 -0.147 13.421 1.00 97.56 177 ILE A CA 1
ATOM 1364 C C . ILE A 1 177 ? 10.770 0.305 14.540 1.00 97.56 177 ILE A C 1
ATOM 1366 O O . ILE A 1 177 ? 10.087 -0.519 15.141 1.00 97.56 177 ILE A O 1
ATOM 1370 N N . ASP A 1 178 ? 10.644 1.617 14.741 1.00 97.62 178 ASP A N 1
ATOM 1371 C CA . ASP A 1 178 ? 9.796 2.213 15.778 1.00 97.62 178 ASP A CA 1
ATOM 1372 C C . ASP A 1 178 ? 8.317 1.790 15.656 1.00 97.62 178 ASP A C 1
ATOM 1374 O O . ASP A 1 178 ? 7.650 1.484 16.648 1.00 97.62 178 ASP A O 1
ATOM 1378 N N . LEU A 1 179 ? 7.775 1.785 14.432 1.00 97.31 179 LEU A N 1
ATOM 1379 C CA . LEU A 1 179 ? 6.395 1.365 14.163 1.00 97.31 179 LEU A CA 1
ATOM 1380 C C . LEU A 1 179 ? 6.209 -0.147 14.328 1.00 97.31 179 LEU A C 1
ATOM 1382 O O . LEU A 1 179 ? 5.160 -0.593 14.802 1.00 97.31 179 LEU A O 1
ATOM 1386 N N . HIS A 1 180 ? 7.223 -0.932 13.959 1.00 97.12 180 HIS A N 1
ATOM 1387 C CA . HIS A 1 180 ? 7.226 -2.375 14.153 1.00 97.12 180 HIS A CA 1
ATOM 1388 C C . HIS A 1 180 ? 7.222 -2.746 15.642 1.00 97.12 180 HIS A C 1
ATOM 1390 O O . HIS A 1 180 ? 6.413 -3.575 16.058 1.00 97.12 180 HIS A O 1
ATOM 1396 N N . GLU A 1 181 ? 8.048 -2.092 16.464 1.00 96.50 181 GLU A N 1
ATOM 1397 C CA . GLU A 1 181 ? 8.079 -2.292 17.920 1.00 96.50 181 GLU A CA 1
ATOM 1398 C C . GLU A 1 181 ? 6.735 -1.954 18.583 1.00 96.50 181 GLU A C 1
ATOM 1400 O O . GLU A 1 181 ? 6.274 -2.675 19.472 1.00 96.50 181 GLU A O 1
ATOM 1405 N N . LYS A 1 182 ? 6.049 -0.912 18.093 1.00 96.88 182 LYS A N 1
ATOM 1406 C CA . LYS A 1 182 ? 4.692 -0.521 18.524 1.00 96.88 182 LYS A CA 1
ATOM 1407 C C . LYS A 1 182 ? 3.589 -1.456 18.023 1.00 96.88 182 LYS A C 1
ATOM 1409 O O . LYS A 1 182 ? 2.439 -1.315 18.440 1.00 96.88 182 LYS A O 1
ATOM 1414 N N . LYS A 1 183 ? 3.919 -2.415 17.149 1.00 96.81 183 LYS A N 1
ATOM 1415 C CA . LYS A 1 183 ? 2.985 -3.354 16.499 1.00 96.81 183 LYS A CA 1
ATOM 1416 C C . LYS A 1 183 ? 1.856 -2.661 15.732 1.00 96.81 183 LYS A C 1
ATOM 1418 O O . LYS A 1 183 ? 0.775 -3.241 15.571 1.00 96.81 183 LYS A O 1
ATOM 1423 N N . SER A 1 184 ? 2.102 -1.431 15.283 1.00 97.62 184 SER A N 1
ATOM 1424 C CA . SER A 1 184 ? 1.150 -0.641 14.510 1.00 97.62 184 SER A CA 1
ATOM 1425 C C . SER A 1 184 ? 0.931 -1.247 13.128 1.00 97.62 184 SER A C 1
ATOM 1427 O O . SER A 1 184 ? 1.816 -1.893 12.572 1.00 97.62 184 SER A O 1
ATOM 1429 N N . SER A 1 185 ? -0.249 -1.013 12.557 1.00 98.44 185 SER A N 1
ATOM 1430 C CA . SER A 1 185 ? -0.519 -1.351 11.161 1.00 98.44 185 SER A CA 1
ATOM 1431 C C . SER A 1 185 ? 0.019 -0.246 10.265 1.00 98.44 185 SER A C 1
ATOM 1433 O O . SER A 1 185 ? -0.368 0.909 10.433 1.00 98.44 185 SER A O 1
ATOM 1435 N N . PHE A 1 186 ? 0.869 -0.558 9.291 1.00 97.75 186 PHE A N 1
ATOM 1436 C CA . PHE A 1 186 ? 1.377 0.461 8.377 1.00 97.75 186 PHE A CA 1
ATOM 1437 C C . PHE A 1 186 ? 1.582 -0.034 6.949 1.00 97.75 186 PHE A C 1
ATOM 1439 O O . PHE A 1 186 ? 1.944 -1.181 6.697 1.00 97.75 186 PHE A O 1
ATOM 1446 N N . ILE A 1 187 ? 1.385 0.876 5.998 1.00 97.44 187 ILE A N 1
ATOM 1447 C CA . ILE A 1 187 ? 1.766 0.704 4.599 1.00 97.44 187 ILE A CA 1
ATOM 1448 C C . ILE A 1 187 ? 2.466 1.966 4.107 1.00 97.44 187 ILE A C 1
ATOM 1450 O O . ILE A 1 187 ? 1.916 3.065 4.191 1.00 97.44 187 ILE A O 1
ATOM 1454 N N . PHE A 1 188 ? 3.674 1.795 3.577 1.00 95.38 188 PHE A N 1
ATOM 1455 C CA . PHE A 1 188 ? 4.446 2.870 2.968 1.00 95.38 188 PHE A CA 1
ATOM 1456 C C . PHE A 1 188 ? 4.724 2.562 1.506 1.00 95.38 188 PHE A C 1
ATOM 1458 O O . PHE A 1 188 ? 5.345 1.548 1.192 1.00 95.38 188 PHE A O 1
ATOM 1465 N N . ALA A 1 189 ? 4.312 3.458 0.614 1.00 92.69 189 ALA A N 1
ATOM 1466 C CA . ALA A 1 189 ? 4.839 3.480 -0.739 1.00 92.69 189 ALA A CA 1
ATOM 1467 C C . ALA A 1 189 ? 6.222 4.141 -0.740 1.00 92.69 189 ALA A C 1
ATOM 1469 O O . ALA A 1 189 ? 6.377 5.259 -0.250 1.00 92.69 189 ALA A O 1
ATOM 1470 N N . SER A 1 190 ? 7.226 3.441 -1.272 1.00 88.62 190 SER A N 1
ATOM 1471 C CA . SER A 1 190 ? 8.615 3.908 -1.270 1.00 88.62 190 SER A CA 1
ATOM 1472 C C . SER A 1 190 ? 9.333 3.574 -2.575 1.00 88.62 190 SER A C 1
ATOM 1474 O O . SER A 1 190 ? 9.025 2.582 -3.239 1.00 88.62 190 SER A O 1
ATOM 1476 N N . HIS A 1 191 ? 10.309 4.416 -2.913 1.00 84.12 191 HIS A N 1
ATOM 1477 C CA . HIS A 1 191 ? 11.260 4.207 -4.010 1.00 84.12 191 HIS A CA 1
ATOM 1478 C C . HIS A 1 191 ? 12.614 3.694 -3.527 1.00 84.12 191 HIS A C 1
ATOM 1480 O O . HIS A 1 191 ? 13.464 3.363 -4.346 1.00 84.12 191 HIS A O 1
ATOM 1486 N N . PHE A 1 192 ? 12.809 3.611 -2.211 1.00 87.06 192 PHE A N 1
ATOM 1487 C CA . PHE A 1 192 ? 14.054 3.170 -1.595 1.00 87.06 192 PHE A CA 1
ATOM 1488 C C . PHE A 1 192 ? 14.176 1.648 -1.658 1.00 87.06 192 PHE A C 1
ATOM 1490 O O . PHE A 1 192 ? 13.966 0.933 -0.678 1.00 87.06 192 PHE A O 1
ATOM 1497 N N . HIS A 1 193 ? 14.461 1.114 -2.841 1.00 85.81 193 HIS A N 1
ATOM 1498 C CA . HIS A 1 193 ? 14.650 -0.324 -3.021 1.00 85.81 193 HIS A CA 1
ATOM 1499 C C . HIS A 1 193 ? 15.863 -0.857 -2.242 1.00 85.81 193 HIS A C 1
ATOM 1501 O O . HIS A 1 193 ? 15.927 -2.053 -1.964 1.00 85.81 193 HIS A O 1
ATOM 1507 N N . GLU A 1 194 ? 16.809 0.008 -1.881 1.00 85.25 194 GLU A N 1
ATOM 1508 C CA . GLU A 1 194 ? 18.025 -0.329 -1.145 1.00 85.25 194 GLU A CA 1
ATOM 1509 C C . GLU A 1 194 ? 17.733 -0.743 0.299 1.00 85.25 194 GLU A C 1
ATOM 1511 O O . GLU A 1 194 ? 18.388 -1.651 0.808 1.00 85.25 194 GLU A O 1
ATOM 1516 N N . ILE A 1 195 ? 16.712 -0.161 0.947 1.00 89.56 195 ILE A N 1
ATOM 1517 C CA . ILE A 1 195 ? 16.394 -0.510 2.342 1.00 89.56 195 ILE A CA 1
ATOM 1518 C C . ILE A 1 195 ? 15.920 -1.957 2.493 1.00 89.56 195 ILE A C 1
ATOM 1520 O O . ILE A 1 195 ? 16.069 -2.535 3.562 1.00 89.56 195 ILE A O 1
ATOM 1524 N N . ALA A 1 196 ? 15.402 -2.582 1.428 1.00 88.50 196 ALA A N 1
ATOM 1525 C CA . ALA A 1 196 ? 15.038 -3.999 1.455 1.00 88.50 196 ALA A CA 1
ATOM 1526 C C . ALA A 1 196 ? 16.260 -4.902 1.713 1.00 88.50 196 ALA A C 1
ATOM 1528 O O . ALA A 1 196 ? 16.112 -6.037 2.168 1.00 88.50 196 ALA A O 1
ATOM 1529 N N . ASP A 1 197 ? 17.466 -4.401 1.426 1.00 88.38 197 ASP A N 1
ATOM 1530 C CA . ASP A 1 197 ? 18.717 -5.113 1.637 1.00 88.38 197 ASP A CA 1
ATOM 1531 C C . ASP A 1 197 ? 19.341 -4.860 3.022 1.00 88.38 197 ASP A C 1
ATOM 1533 O O . ASP A 1 197 ? 20.235 -5.622 3.410 1.00 88.38 197 ASP A O 1
ATOM 1537 N N . PHE A 1 198 ? 18.846 -3.877 3.784 1.00 93.06 198 PHE A N 1
ATOM 1538 C CA . PHE A 1 198 ? 19.365 -3.516 5.107 1.00 93.06 198 PHE A CA 1
ATOM 1539 C C . PHE A 1 198 ? 19.089 -4.619 6.130 1.00 93.06 198 PHE A C 1
ATOM 1541 O O . PHE A 1 198 ? 18.041 -5.273 6.103 1.00 93.06 198 PHE A O 1
ATOM 1548 N N . GLN A 1 199 ? 20.043 -4.846 7.033 1.00 94.25 199 GLN A N 1
ATOM 1549 C CA . GLN A 1 199 ? 19.931 -5.904 8.035 1.00 94.25 199 GLN A CA 1
ATOM 1550 C C . GLN A 1 199 ? 18.769 -5.621 8.990 1.00 94.25 199 GLN A C 1
ATOM 1552 O O . GLN A 1 199 ? 17.958 -6.506 9.244 1.00 94.25 199 GLN A O 1
ATOM 1557 N N . GLU A 1 200 ? 18.645 -4.373 9.430 1.00 95.19 200 GLU A N 1
ATOM 1558 C CA . GLU A 1 200 ? 17.606 -3.899 10.334 1.00 95.19 200 GLU A CA 1
ATOM 1559 C C . GLU A 1 200 ? 16.216 -4.172 9.759 1.00 95.19 200 GLU A C 1
ATOM 1561 O O . GLU A 1 200 ? 15.351 -4.680 10.461 1.00 95.19 200 GLU A O 1
ATOM 1566 N N . VAL A 1 201 ? 16.017 -3.916 8.461 1.00 94.19 201 VAL A N 1
ATOM 1567 C CA . VAL A 1 201 ? 14.748 -4.172 7.760 1.00 94.19 201 VAL A CA 1
ATOM 1568 C C . VAL A 1 201 ? 14.479 -5.670 7.626 1.00 94.19 201 VAL A C 1
ATOM 1570 O O . VAL A 1 201 ? 13.349 -6.109 7.837 1.00 94.19 201 VAL A O 1
ATOM 1573 N N . LYS A 1 202 ? 15.505 -6.474 7.320 1.00 93.12 202 LYS A N 1
ATOM 1574 C CA . LYS A 1 202 ? 15.397 -7.942 7.224 1.00 93.12 202 LYS A CA 1
ATOM 1575 C C . LYS A 1 202 ? 15.064 -8.607 8.563 1.00 93.12 202 LYS A C 1
ATOM 1577 O O . LYS A 1 202 ? 14.496 -9.699 8.571 1.00 93.12 202 LYS A O 1
ATOM 1582 N N . GLU A 1 203 ? 15.407 -7.976 9.682 1.00 94.31 203 GLU A N 1
ATOM 1583 C CA . GLU A 1 203 ? 15.104 -8.466 11.030 1.00 94.31 203 GLU A CA 1
ATOM 1584 C C . GLU A 1 203 ? 13.648 -8.188 11.462 1.00 94.31 203 GLU A C 1
ATOM 1586 O O . GLU A 1 203 ? 13.136 -8.865 12.363 1.00 94.31 203 GLU A O 1
ATOM 1591 N N . LEU A 1 204 ? 12.935 -7.278 10.782 1.00 95.19 204 LEU A N 1
ATOM 1592 C CA . LEU A 1 204 ? 11.525 -6.958 11.047 1.00 95.19 204 LEU A CA 1
ATOM 1593 C C . LEU A 1 204 ? 10.596 -8.068 10.530 1.00 95.19 204 LEU A C 1
ATOM 1595 O O . LEU A 1 204 ? 10.069 -8.018 9.422 1.00 95.19 204 LEU A O 1
ATOM 1599 N N . ARG A 1 205 ? 10.338 -9.080 11.365 1.00 92.69 205 ARG A N 1
ATOM 1600 C CA . ARG A 1 205 ? 9.608 -10.312 10.982 1.00 92.69 205 ARG A CA 1
ATOM 1601 C C . ARG A 1 205 ? 8.196 -10.101 10.425 1.00 92.69 205 ARG A C 1
ATOM 1603 O O . ARG A 1 205 ? 7.726 -10.945 9.668 1.00 92.69 205 ARG A O 1
ATOM 1610 N N . ASN A 1 206 ? 7.526 -9.014 10.815 1.00 95.31 206 ASN A N 1
ATOM 1611 C CA . ASN A 1 206 ? 6.156 -8.707 10.382 1.00 95.31 206 ASN A CA 1
ATOM 1612 C C . ASN A 1 206 ? 6.098 -7.632 9.284 1.00 95.31 206 ASN A C 1
ATOM 1614 O O . ASN A 1 206 ? 5.023 -7.093 9.008 1.00 95.31 206 ASN A O 1
ATOM 1618 N N . LEU A 1 207 ? 7.250 -7.282 8.707 1.00 96.81 207 LEU A N 1
ATOM 1619 C CA . LEU A 1 207 ? 7.364 -6.362 7.588 1.00 96.81 207 LEU A CA 1
ATOM 1620 C C . LEU A 1 207 ? 7.469 -7.151 6.284 1.00 96.81 207 LEU A C 1
ATOM 1622 O O . LEU A 1 207 ? 8.325 -8.021 6.142 1.00 96.81 207 LEU A O 1
ATOM 1626 N N . HIS A 1 208 ? 6.624 -6.818 5.311 1.00 96.12 208 HIS A N 1
ATOM 1627 C CA . HIS A 1 208 ? 6.608 -7.492 4.015 1.00 96.12 208 HIS A CA 1
ATOM 1628 C C . HIS A 1 208 ? 6.839 -6.503 2.884 1.00 96.12 208 HIS A C 1
ATOM 1630 O O . HIS A 1 208 ? 6.155 -5.484 2.767 1.00 96.12 208 HIS A O 1
ATOM 1636 N N . CYS A 1 209 ? 7.777 -6.841 2.008 1.00 95.38 209 CYS A N 1
ATOM 1637 C CA . CYS A 1 209 ? 7.992 -6.121 0.763 1.00 95.38 209 CYS A CA 1
ATOM 1638 C C . CYS A 1 209 ? 7.002 -6.621 -0.290 1.00 95.38 209 CYS A C 1
ATOM 1640 O O . CYS A 1 209 ? 6.910 -7.823 -0.546 1.00 95.38 209 CYS A O 1
ATOM 1642 N N . LYS A 1 210 ? 6.290 -5.694 -0.923 1.00 95.44 210 LYS A N 1
ATOM 1643 C CA . LYS A 1 210 ? 5.385 -5.931 -2.049 1.00 95.44 210 LYS A CA 1
ATOM 1644 C C . LYS A 1 210 ? 5.657 -4.900 -3.135 1.00 95.44 210 LYS A C 1
ATOM 1646 O O . LYS A 1 210 ? 6.195 -3.834 -2.861 1.00 95.44 210 LYS A O 1
ATOM 1651 N N . HIS A 1 211 ? 5.246 -5.164 -4.364 1.00 93.38 211 HIS A N 1
ATOM 1652 C CA . HIS A 1 211 ? 5.358 -4.200 -5.454 1.00 93.38 211 HIS A CA 1
ATOM 1653 C C . HIS A 1 211 ? 4.124 -4.225 -6.345 1.00 93.38 211 HIS A C 1
ATOM 1655 O O . HIS A 1 211 ? 3.438 -5.239 -6.435 1.00 93.38 211 HIS A O 1
ATOM 1661 N N . MET A 1 212 ? 3.841 -3.120 -7.031 1.00 90.69 212 MET A N 1
ATOM 1662 C CA . MET A 1 212 ? 2.863 -3.136 -8.117 1.00 90.69 212 MET A CA 1
ATOM 1663 C C . MET A 1 212 ? 3.542 -3.540 -9.426 1.00 90.69 212 MET A C 1
ATOM 1665 O O . MET A 1 212 ? 4.525 -2.921 -9.838 1.00 90.69 212 MET A O 1
ATOM 1669 N N . ALA A 1 213 ? 3.018 -4.585 -10.064 1.00 83.25 213 ALA A N 1
ATOM 1670 C CA . ALA A 1 213 ? 3.597 -5.164 -11.265 1.00 83.25 213 ALA A CA 1
ATOM 1671 C C . ALA A 1 213 ? 3.490 -4.224 -12.475 1.00 83.25 213 ALA A C 1
ATOM 1673 O O . ALA A 1 213 ? 2.436 -3.647 -12.767 1.00 83.25 213 ALA A O 1
ATOM 1674 N N . VAL A 1 214 ? 4.610 -4.111 -13.185 1.00 79.88 214 VAL A N 1
ATOM 1675 C CA . VAL A 1 214 ? 4.731 -3.460 -14.487 1.00 79.88 214 VAL A CA 1
ATOM 1676 C C . VAL A 1 214 ? 5.548 -4.392 -15.367 1.00 79.88 214 VAL A C 1
ATOM 1678 O O . VAL A 1 214 ? 6.589 -4.897 -14.940 1.00 79.88 214 VAL A O 1
ATOM 1681 N N . ARG A 1 215 ? 5.095 -4.616 -16.598 1.00 77.56 215 ARG A N 1
ATOM 1682 C CA . ARG A 1 215 ? 5.796 -5.456 -17.571 1.00 77.56 215 ARG A CA 1
ATOM 1683 C C . ARG A 1 215 ? 6.040 -4.688 -18.860 1.00 77.56 215 ARG A C 1
ATOM 1685 O O . ARG A 1 215 ? 5.224 -3.868 -19.263 1.00 77.56 215 ARG A O 1
ATOM 1692 N N . TYR A 1 216 ? 7.153 -4.977 -19.518 1.00 73.31 216 TYR A N 1
ATOM 1693 C CA . TYR A 1 216 ? 7.401 -4.491 -20.870 1.00 73.31 216 TYR A CA 1
ATOM 1694 C C . TYR A 1 216 ? 6.813 -5.470 -21.881 1.00 73.31 216 TYR A C 1
ATOM 1696 O O . TYR A 1 216 ? 7.154 -6.656 -21.865 1.00 73.31 216 TYR A O 1
ATOM 1704 N N . ASP A 1 217 ? 5.936 -4.979 -22.747 1.00 74.50 217 ASP A N 1
ATOM 1705 C CA . ASP A 1 217 ? 5.406 -5.727 -23.874 1.00 74.50 217 ASP A CA 1
ATOM 1706 C C . ASP A 1 217 ? 6.239 -5.431 -25.122 1.00 74.50 217 ASP A C 1
ATOM 1708 O O . ASP A 1 217 ? 6.284 -4.304 -25.610 1.00 74.50 217 ASP A O 1
ATOM 1712 N N . ARG A 1 218 ? 6.941 -6.451 -25.619 1.00 68.00 218 ARG A N 1
ATOM 1713 C CA . ARG A 1 218 ? 7.884 -6.299 -26.735 1.00 68.00 218 ARG A CA 1
ATOM 1714 C C . ARG A 1 218 ? 7.205 -6.178 -28.080 1.00 68.00 218 ARG A C 1
ATOM 1716 O O . ARG A 1 218 ? 7.778 -5.577 -28.978 1.00 68.00 218 ARG A O 1
ATOM 1723 N N . GLU A 1 219 ? 6.045 -6.803 -28.239 1.00 73.12 219 GLU A N 1
ATOM 1724 C CA . GLU A 1 219 ? 5.332 -6.764 -29.514 1.00 73.12 219 GLU A CA 1
ATOM 1725 C C . GLU A 1 219 ? 4.730 -5.378 -29.733 1.00 73.12 219 GLU A C 1
ATOM 1727 O O . GLU A 1 219 ? 4.688 -4.889 -30.859 1.00 73.12 219 GLU A O 1
ATOM 1732 N N . MET A 1 220 ? 4.324 -4.730 -28.639 1.00 72.69 220 MET A N 1
ATOM 1733 C CA . MET A 1 220 ? 3.775 -3.375 -28.646 1.00 72.69 220 MET A CA 1
ATOM 1734 C C . MET A 1 220 ? 4.826 -2.282 -28.417 1.00 72.69 220 MET A C 1
ATOM 1736 O O . MET A 1 220 ? 4.490 -1.107 -28.526 1.00 72.69 220 MET A O 1
ATOM 1740 N N . ASP A 1 221 ? 6.063 -2.658 -28.077 1.00 71.25 221 ASP A N 1
ATOM 1741 C CA . ASP A 1 221 ? 7.140 -1.746 -27.670 1.00 71.25 221 ASP A CA 1
ATOM 1742 C C . ASP A 1 221 ? 6.705 -0.770 -26.554 1.00 71.25 221 ASP A C 1
ATOM 1744 O O . ASP A 1 221 ? 7.021 0.419 -26.564 1.00 71.25 221 ASP A O 1
ATOM 1748 N N . ALA A 1 222 ? 5.918 -1.269 -25.592 1.00 71.69 222 ALA A N 1
ATOM 1749 C CA . ALA A 1 222 ? 5.217 -0.444 -24.611 1.00 71.69 222 ALA A CA 1
ATOM 1750 C C . ALA A 1 222 ? 5.256 -1.042 -23.200 1.00 71.69 222 ALA A C 1
ATOM 1752 O O . ALA A 1 222 ? 5.264 -2.259 -23.005 1.00 71.69 222 ALA A O 1
ATOM 1753 N N . LEU A 1 223 ? 5.224 -0.177 -22.183 1.00 74.62 223 LEU A N 1
ATOM 1754 C CA . LEU A 1 223 ? 5.015 -0.609 -20.803 1.00 74.62 223 LEU A CA 1
ATOM 1755 C C . LEU A 1 223 ? 3.533 -0.861 -20.534 1.00 74.62 223 LEU A C 1
ATOM 1757 O O . LEU A 1 223 ? 2.686 0.004 -20.752 1.00 74.62 223 LEU A O 1
ATOM 1761 N N . VAL A 1 224 ? 3.240 -2.035 -19.984 1.00 81.00 224 VAL A N 1
ATOM 1762 C CA . VAL A 1 224 ? 1.914 -2.425 -19.520 1.00 81.00 224 VAL A CA 1
ATOM 1763 C C . VAL A 1 224 ? 1.895 -2.375 -17.998 1.00 81.00 224 VAL A C 1
ATOM 1765 O O . VAL A 1 224 ? 2.647 -3.072 -17.310 1.00 81.00 224 VAL A O 1
ATOM 1768 N N . TYR A 1 225 ? 1.018 -1.525 -17.474 1.00 82.62 225 TYR A N 1
ATOM 1769 C CA . TYR A 1 225 ? 0.770 -1.390 -16.047 1.00 82.62 225 TYR A CA 1
ATOM 1770 C C . TYR A 1 225 ? -0.310 -2.390 -15.639 1.00 82.62 225 TYR A C 1
ATOM 1772 O O . TYR A 1 225 ? -1.501 -2.104 -15.761 1.00 82.62 225 TYR A O 1
ATOM 1780 N N . ASP A 1 226 ? 0.098 -3.554 -15.130 1.00 83.44 226 ASP A N 1
ATOM 1781 C CA . ASP A 1 226 ? -0.848 -4.584 -14.679 1.00 83.44 226 ASP A CA 1
ATOM 1782 C C . ASP A 1 226 ? -1.629 -4.120 -13.433 1.00 83.44 226 ASP A C 1
ATOM 1784 O O . ASP A 1 226 ? -2.727 -4.598 -13.164 1.00 83.44 226 ASP A O 1
ATOM 1788 N N . ARG A 1 227 ? -1.060 -3.176 -12.663 1.00 86.06 227 ARG A N 1
ATOM 1789 C CA . ARG A 1 227 ? -1.636 -2.577 -11.440 1.00 86.06 227 ARG A CA 1
ATOM 1790 C C . ARG A 1 227 ? -2.060 -3.595 -10.369 1.00 86.06 227 ARG A C 1
ATOM 1792 O O . ARG A 1 227 ? -2.843 -3.269 -9.473 1.00 86.06 227 ARG A O 1
ATOM 1799 N N . LYS A 1 228 ? -1.513 -4.812 -10.428 1.00 91.62 228 LYS A N 1
ATOM 1800 C CA . LYS A 1 228 ? -1.686 -5.852 -9.412 1.00 91.62 228 LYS A CA 1
ATOM 1801 C C . LYS A 1 228 ? -0.520 -5.821 -8.425 1.00 91.62 228 LYS A C 1
ATOM 1803 O O . LYS A 1 228 ? 0.636 -5.700 -8.830 1.00 91.62 228 LYS A O 1
ATOM 1808 N N . ILE A 1 229 ? -0.830 -5.915 -7.137 1.00 94.19 229 ILE A N 1
ATO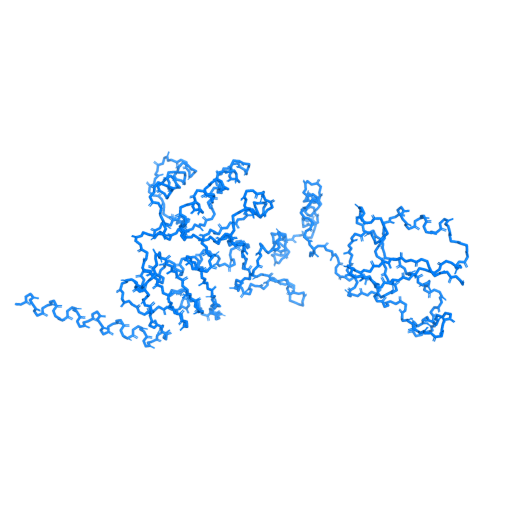M 1809 C CA . ILE A 1 229 ? 0.156 -6.047 -6.064 1.00 94.19 229 ILE A CA 1
ATOM 1810 C C . ILE A 1 229 ? 0.683 -7.484 -6.045 1.00 94.19 229 ILE A C 1
ATOM 1812 O O . ILE A 1 229 ? -0.095 -8.435 -6.017 1.00 94.19 229 ILE A O 1
ATOM 1816 N N . MET A 1 230 ? 2.005 -7.615 -6.035 1.00 93.44 230 MET A N 1
ATOM 1817 C CA . MET A 1 230 ? 2.757 -8.865 -6.028 1.00 93.44 230 MET A CA 1
ATOM 1818 C C . MET A 1 230 ? 3.762 -8.863 -4.873 1.00 93.44 230 MET A C 1
ATOM 1820 O O . MET A 1 230 ? 4.171 -7.804 -4.394 1.00 93.44 230 MET A O 1
ATOM 1824 N N . ASP A 1 231 ? 4.176 -10.046 -4.430 1.00 93.00 231 ASP A N 1
ATOM 1825 C CA . ASP A 1 231 ? 5.158 -10.182 -3.354 1.00 93.00 231 ASP A CA 1
ATOM 1826 C C . ASP A 1 231 ? 6.582 -9.830 -3.800 1.00 93.00 231 ASP A C 1
ATOM 1828 O O . ASP A 1 231 ? 6.959 -9.958 -4.968 1.00 93.00 231 ASP A O 1
ATOM 1832 N N . GLY A 1 232 ? 7.385 -9.385 -2.836 1.00 91.38 232 GLY A N 1
ATOM 1833 C CA . GLY A 1 232 ? 8.763 -8.953 -3.028 1.00 91.38 232 GLY A CA 1
ATOM 1834 C C . GLY A 1 232 ? 8.888 -7.485 -3.453 1.00 91.38 232 GLY A C 1
ATOM 1835 O O . GLY A 1 232 ? 7.903 -6.845 -3.822 1.00 91.38 232 GLY A O 1
ATOM 1836 N N . PRO A 1 233 ? 10.113 -6.935 -3.434 1.00 85.44 233 PRO A N 1
ATOM 1837 C CA . PRO A 1 233 ? 10.371 -5.526 -3.736 1.00 85.44 233 PRO A CA 1
ATOM 1838 C C . PRO A 1 233 ? 10.236 -5.165 -5.225 1.00 85.44 233 PRO A C 1
ATOM 1840 O O . PRO A 1 233 ? 10.335 -3.996 -5.584 1.00 85.44 233 PRO A O 1
ATOM 1843 N N . GLY A 1 234 ? 10.002 -6.144 -6.105 1.00 82.75 234 GLY A N 1
ATOM 1844 C CA . GLY A 1 234 ? 9.948 -5.935 -7.551 1.00 82.75 234 GLY A CA 1
ATOM 1845 C C . GLY A 1 234 ? 11.319 -5.633 -8.161 1.00 82.75 234 GLY A C 1
ATOM 1846 O O . GLY A 1 234 ? 12.356 -5.748 -7.510 1.00 82.75 234 GLY A O 1
ATOM 1847 N N . ASN A 1 235 ? 11.332 -5.274 -9.445 1.00 73.56 235 ASN A N 1
ATOM 1848 C CA . ASN A 1 235 ? 12.564 -4.915 -10.143 1.00 73.56 235 ASN A CA 1
ATOM 1849 C C . ASN A 1 235 ? 12.990 -3.469 -9.824 1.00 73.56 235 ASN A C 1
ATOM 1851 O O . ASN A 1 235 ? 12.160 -2.569 -9.777 1.00 73.56 235 ASN A O 1
ATOM 1855 N N . LYS A 1 236 ? 14.295 -3.225 -9.677 1.00 67.31 236 LYS A N 1
ATOM 1856 C CA . LYS A 1 236 ? 14.860 -1.886 -9.427 1.00 67.31 236 LYS A CA 1
ATOM 1857 C C . LYS A 1 236 ? 14.896 -1.005 -10.701 1.00 67.31 236 LYS A C 1
ATOM 1859 O O . LYS A 1 236 ? 14.964 0.214 -10.622 1.00 67.31 236 LYS A O 1
ATOM 1864 N N . LYS A 1 237 ? 14.806 -1.599 -11.904 1.00 63.69 237 LYS A N 1
ATOM 1865 C CA . LYS A 1 237 ? 15.139 -0.946 -13.197 1.00 63.69 237 LYS A CA 1
ATOM 1866 C C . LYS A 1 237 ? 13.992 -0.340 -14.012 1.00 63.69 237 LYS A C 1
ATOM 1868 O O . LYS A 1 237 ? 14.095 -0.239 -15.231 1.00 63.69 237 LYS A O 1
ATOM 1873 N N . TYR A 1 238 ? 12.892 0.083 -13.412 1.00 68.00 238 TYR A N 1
ATOM 1874 C CA . TYR A 1 238 ? 11.772 0.546 -14.237 1.00 68.00 238 TYR A CA 1
ATOM 1875 C C . TYR A 1 238 ? 11.966 1.939 -14.867 1.00 68.00 238 TYR A C 1
ATOM 1877 O O . TYR A 1 238 ? 11.378 2.217 -15.907 1.00 68.00 238 TYR A O 1
ATOM 1885 N N . GLY A 1 239 ? 12.799 2.812 -14.288 1.00 72.38 239 GLY A N 1
ATOM 1886 C CA . GLY A 1 239 ? 12.941 4.200 -14.756 1.00 72.38 239 GLY A CA 1
ATOM 1887 C C . GLY A 1 239 ? 13.447 4.327 -16.199 1.00 72.38 239 GLY A C 1
ATOM 1888 O O . GLY A 1 239 ? 12.863 5.054 -17.000 1.00 72.38 239 GLY A O 1
ATOM 1889 N N . LEU A 1 240 ? 14.494 3.579 -16.565 1.00 74.88 240 LEU A N 1
ATOM 1890 C CA . LEU A 1 240 ? 15.019 3.594 -17.937 1.00 74.88 240 LEU A CA 1
ATOM 1891 C C . LEU A 1 240 ? 14.078 2.907 -18.935 1.00 74.88 240 LEU A C 1
ATOM 1893 O O . LEU A 1 240 ? 14.028 3.315 -20.093 1.00 74.88 240 LEU A O 1
ATOM 1897 N N . GLU A 1 241 ? 13.303 1.915 -18.494 1.00 71.75 241 GLU A N 1
ATOM 1898 C CA . GLU A 1 241 ? 12.277 1.280 -19.329 1.00 71.75 241 GLU A CA 1
ATOM 1899 C C . GLU A 1 241 ? 11.113 2.241 -19.615 1.00 71.75 241 GLU A C 1
ATOM 1901 O O . GLU A 1 241 ? 10.615 2.292 -20.738 1.00 71.75 241 GLU A O 1
ATOM 1906 N N . VAL A 1 242 ? 10.740 3.088 -18.647 1.00 76.12 242 VAL A N 1
ATOM 1907 C CA . VAL A 1 242 ? 9.769 4.171 -18.880 1.00 76.12 242 VAL A CA 1
ATOM 1908 C C . VAL A 1 242 ? 10.299 5.139 -19.933 1.00 76.12 242 VAL A C 1
ATOM 1910 O O . VAL A 1 242 ? 9.585 5.453 -20.884 1.00 76.12 242 VAL A O 1
ATOM 1913 N N . CYS A 1 243 ? 11.568 5.546 -19.847 1.00 76.44 243 CYS A N 1
ATOM 1914 C CA . CYS A 1 243 ? 12.182 6.404 -20.862 1.00 76.44 243 CYS A CA 1
ATOM 1915 C C . CYS A 1 243 ? 12.186 5.774 -22.268 1.00 76.44 243 CYS A C 1
ATOM 1917 O O . CYS A 1 243 ? 11.970 6.490 -23.245 1.00 76.44 243 CYS A O 1
ATOM 1919 N N . LYS A 1 244 ? 12.392 4.453 -22.384 1.00 73.81 244 LYS A N 1
ATOM 1920 C CA . LYS A 1 244 ? 12.275 3.735 -23.669 1.00 73.81 244 LYS A CA 1
ATOM 1921 C C . LYS A 1 244 ? 10.859 3.822 -24.234 1.00 73.81 244 LYS A C 1
ATOM 1923 O O . LYS A 1 244 ? 10.702 4.192 -25.392 1.00 73.81 244 LYS A O 1
ATOM 1928 N N . SER A 1 245 ? 9.843 3.584 -23.402 1.00 69.94 245 SER A N 1
ATOM 1929 C CA . SER A 1 245 ? 8.434 3.664 -23.823 1.00 69.94 245 SER A CA 1
ATOM 1930 C C . SER A 1 245 ? 7.984 5.075 -24.227 1.00 69.94 245 SER A C 1
ATOM 1932 O O . SER A 1 245 ? 7.038 5.232 -24.988 1.00 69.94 245 SER A O 1
ATOM 1934 N N . LEU A 1 246 ? 8.675 6.113 -23.745 1.00 78.12 246 LEU A N 1
ATOM 1935 C CA . LEU A 1 246 ? 8.447 7.506 -24.139 1.00 78.12 246 LEU A CA 1
ATOM 1936 C C . LEU A 1 246 ? 9.211 7.901 -25.417 1.00 78.12 246 LEU A C 1
ATOM 1938 O O . LEU A 1 246 ? 9.233 9.078 -25.773 1.00 78.12 246 LEU A O 1
ATOM 1942 N N . HIS A 1 247 ? 9.852 6.939 -26.088 1.00 79.38 247 HIS A N 1
ATOM 1943 C CA . HIS A 1 247 ? 10.634 7.132 -27.309 1.00 79.38 247 HIS A CA 1
ATOM 1944 C C . HIS A 1 247 ? 11.716 8.218 -27.187 1.00 79.38 247 HIS A C 1
ATOM 1946 O O . HIS A 1 247 ? 11.960 8.989 -28.120 1.00 79.38 247 HIS A O 1
ATOM 1952 N N . LEU A 1 248 ? 12.396 8.288 -26.033 1.00 82.69 248 LEU A N 1
ATOM 1953 C CA . LEU A 1 248 ? 13.586 9.131 -25.904 1.00 82.69 248 LEU A CA 1
ATOM 1954 C C . LEU A 1 248 ? 14.678 8.661 -26.889 1.00 82.69 248 LEU A C 1
ATOM 1956 O O . LEU A 1 248 ? 14.754 7.471 -27.198 1.00 82.69 248 LEU A O 1
ATOM 1960 N N . PRO A 1 249 ? 15.566 9.556 -27.366 1.00 89.62 249 PRO A N 1
ATOM 1961 C CA . PRO A 1 249 ? 16.591 9.183 -28.339 1.00 89.62 249 PRO A CA 1
ATOM 1962 C C . PRO A 1 249 ? 17.457 8.008 -27.860 1.00 89.62 249 PRO A C 1
ATOM 1964 O O . PRO A 1 249 ? 17.993 8.053 -26.753 1.00 89.62 249 PRO A O 1
ATOM 1967 N N . ASN A 1 250 ? 17.680 6.998 -28.709 1.00 83.69 250 ASN A N 1
ATOM 1968 C CA . ASN A 1 250 ? 18.468 5.805 -28.348 1.00 83.69 250 ASN A CA 1
ATOM 1969 C C . ASN A 1 250 ? 19.851 6.157 -27.785 1.00 83.69 250 ASN A C 1
ATOM 1971 O O . ASN A 1 250 ? 20.253 5.622 -26.758 1.00 83.69 250 ASN A O 1
ATOM 1975 N N . ALA A 1 251 ? 20.531 7.146 -28.373 1.00 88.38 251 ALA A N 1
ATOM 1976 C CA . ALA A 1 251 ? 21.822 7.626 -27.880 1.00 88.38 251 ALA A CA 1
ATOM 1977 C C . ALA A 1 251 ? 21.757 8.205 -26.448 1.00 88.38 251 ALA A C 1
ATOM 1979 O O . ALA A 1 251 ? 22.727 8.111 -25.695 1.00 88.38 251 ALA A O 1
ATOM 1980 N N . PHE A 1 252 ? 20.626 8.803 -26.050 1.00 90.06 252 PHE A N 1
ATOM 1981 C CA . PHE A 1 252 ? 20.398 9.262 -24.677 1.00 90.06 252 PHE A CA 1
ATOM 1982 C C . PHE A 1 252 ? 20.217 8.072 -23.731 1.00 90.06 252 PHE A C 1
ATOM 1984 O O . PHE A 1 252 ? 20.841 8.034 -22.673 1.00 90.06 252 PHE A O 1
ATOM 1991 N N . ILE A 1 253 ? 19.410 7.085 -24.131 1.00 85.00 253 ILE A N 1
ATOM 1992 C CA . ILE A 1 253 ? 19.134 5.882 -23.336 1.00 85.00 253 ILE A CA 1
ATOM 1993 C C . ILE A 1 253 ? 20.404 5.044 -23.157 1.00 85.00 253 ILE A C 1
ATOM 1995 O O . ILE A 1 253 ? 20.696 4.598 -22.048 1.00 85.00 253 ILE A O 1
ATOM 1999 N N . GLU A 1 254 ? 21.197 4.859 -24.210 1.00 84.75 254 GLU A N 1
ATOM 2000 C CA . GLU A 1 254 ? 22.489 4.168 -24.147 1.00 84.75 254 GLU A CA 1
ATOM 2001 C C . GLU A 1 254 ? 23.453 4.875 -23.197 1.00 84.75 254 GLU A C 1
ATOM 2003 O O . GLU A 1 254 ? 24.029 4.238 -22.315 1.00 84.75 254 GLU A O 1
ATOM 2008 N N . ARG A 1 255 ? 23.576 6.204 -23.307 1.00 89.25 255 ARG A N 1
ATOM 2009 C CA . ARG A 1 255 ? 24.400 6.999 -22.390 1.00 89.25 255 ARG A CA 1
ATOM 2010 C C . ARG A 1 255 ? 23.916 6.877 -20.945 1.00 89.25 255 ARG A C 1
ATOM 2012 O O . ARG A 1 255 ? 24.736 6.716 -20.047 1.00 89.25 255 ARG A O 1
ATOM 2019 N N . ALA A 1 256 ? 22.606 6.929 -20.712 1.00 84.88 256 ALA A N 1
ATOM 2020 C CA . ALA A 1 256 ? 22.033 6.776 -19.378 1.00 84.88 256 ALA A CA 1
ATOM 2021 C C . ALA A 1 256 ? 22.334 5.387 -18.789 1.00 84.88 256 ALA A C 1
ATOM 2023 O O . ALA A 1 256 ? 22.746 5.292 -17.635 1.00 84.88 256 ALA A O 1
ATOM 2024 N N . ASN A 1 257 ? 22.234 4.323 -19.595 1.00 82.31 257 ASN A N 1
ATOM 2025 C CA . ASN A 1 257 ? 22.632 2.971 -19.193 1.00 82.31 257 ASN A CA 1
ATOM 2026 C C . ASN A 1 257 ? 24.136 2.871 -18.895 1.00 82.31 257 ASN A C 1
ATOM 2028 O O . ASN A 1 257 ? 24.521 2.238 -17.917 1.00 82.31 257 ASN A O 1
ATOM 2032 N N . GLN A 1 258 ? 24.997 3.506 -19.695 1.00 84.00 258 GLN A N 1
ATOM 2033 C CA . GLN A 1 258 ? 26.443 3.536 -19.441 1.00 84.00 258 GLN A CA 1
ATOM 2034 C C . GLN A 1 258 ? 26.779 4.245 -18.124 1.00 84.00 258 GLN A C 1
ATOM 2036 O O . GLN A 1 258 ? 27.606 3.751 -17.361 1.00 84.00 258 GLN A O 1
ATOM 2041 N N . ILE A 1 259 ? 26.128 5.378 -17.839 1.00 84.31 259 ILE A N 1
ATOM 2042 C CA . ILE A 1 259 ? 26.286 6.105 -16.572 1.00 84.31 259 ILE A CA 1
ATOM 2043 C C . ILE A 1 259 ? 25.815 5.229 -15.407 1.00 84.31 259 ILE A C 1
ATOM 2045 O O . ILE A 1 259 ? 26.562 5.063 -14.445 1.00 84.31 259 ILE A O 1
ATOM 2049 N N . LEU A 1 260 ? 24.629 4.620 -15.514 1.00 80.75 260 LEU A N 1
ATOM 2050 C CA . LEU A 1 260 ? 24.103 3.719 -14.488 1.00 80.75 260 LEU A CA 1
ATOM 2051 C C . LEU A 1 260 ? 25.086 2.577 -14.206 1.00 80.75 260 LEU A C 1
ATOM 2053 O O . LEU A 1 260 ? 25.477 2.369 -13.064 1.00 80.75 260 LEU A O 1
ATOM 2057 N N . ASN A 1 261 ? 25.562 1.895 -15.249 1.00 77.94 261 ASN A N 1
ATOM 2058 C CA . ASN A 1 261 ? 26.496 0.778 -15.112 1.00 77.94 261 ASN A CA 1
ATOM 2059 C C . ASN A 1 261 ? 27.853 1.201 -14.533 1.00 77.94 261 ASN A C 1
ATOM 2061 O O . ASN A 1 261 ? 28.492 0.415 -13.838 1.00 77.94 261 ASN A O 1
ATOM 2065 N N . LYS A 1 262 ? 28.302 2.430 -14.814 1.00 82.00 262 LYS A N 1
ATOM 2066 C CA . LYS A 1 262 ? 29.567 2.966 -14.300 1.00 82.00 262 LYS A CA 1
ATOM 2067 C C . LYS A 1 262 ? 29.512 3.248 -12.798 1.00 82.00 262 LYS A C 1
ATOM 2069 O O . LYS A 1 262 ? 30.500 2.999 -12.115 1.00 82.00 262 LYS A O 1
ATOM 2074 N N . TYR A 1 263 ? 28.403 3.799 -12.304 1.00 78.56 263 TYR A N 1
ATOM 2075 C CA . TYR A 1 263 ? 28.296 4.270 -10.917 1.00 78.56 263 TYR A CA 1
ATOM 2076 C C . TYR A 1 263 ? 27.517 3.318 -9.994 1.00 78.56 263 TYR A C 1
ATOM 2078 O O . TYR A 1 263 ? 27.759 3.327 -8.792 1.00 78.56 263 TYR A O 1
ATOM 2086 N N . PHE A 1 264 ? 26.652 2.455 -10.536 1.00 72.88 264 PHE A N 1
ATOM 2087 C CA . PHE A 1 264 ? 25.769 1.556 -9.779 1.00 72.88 264 PHE A CA 1
ATOM 2088 C C . PHE A 1 264 ? 25.850 0.095 -10.279 1.00 72.88 264 PHE A C 1
ATOM 2090 O O . PHE A 1 264 ? 24.846 -0.498 -10.680 1.00 72.88 264 PHE A O 1
ATOM 2097 N N . PRO A 1 265 ? 27.041 -0.536 -10.268 1.00 59.66 265 PRO A N 1
ATOM 2098 C CA . PRO A 1 265 ? 27.265 -1.849 -10.884 1.00 59.66 265 PRO A CA 1
ATOM 2099 C C . PRO A 1 265 ? 26.533 -3.012 -10.188 1.00 59.66 265 PRO A C 1
ATOM 2101 O O . PRO A 1 265 ? 26.316 -4.046 -10.815 1.00 59.66 265 PRO A O 1
ATOM 2104 N N . LEU A 1 266 ? 26.148 -2.854 -8.913 1.00 54.00 266 LEU A N 1
ATOM 2105 C CA . LEU A 1 266 ? 25.423 -3.859 -8.118 1.00 54.00 266 LEU A CA 1
ATOM 2106 C C . LEU A 1 266 ? 23.907 -3.844 -8.356 1.00 54.00 266 LEU A C 1
ATOM 2108 O O . LEU A 1 266 ? 23.226 -4.812 -8.026 1.00 54.00 266 LEU A O 1
ATOM 2112 N N . GLU A 1 267 ? 23.368 -2.801 -8.989 1.00 53.66 267 GLU A N 1
ATOM 2113 C CA . GLU A 1 267 ? 21.963 -2.749 -9.397 1.00 53.66 267 GLU A CA 1
ATOM 2114 C C . GLU A 1 267 ? 21.737 -3.474 -10.727 1.00 53.66 267 GLU A C 1
ATOM 2116 O O . GLU A 1 267 ? 20.969 -3.037 -11.579 1.00 53.66 267 GLU A O 1
ATOM 2121 N N . GLN A 1 268 ? 22.406 -4.606 -10.953 1.00 48.53 268 GLN A N 1
ATOM 2122 C CA . GLN A 1 268 ? 22.128 -5.474 -12.092 1.00 48.53 268 GLN A CA 1
ATOM 2123 C C . GLN A 1 268 ? 20.813 -6.230 -11.866 1.00 48.53 268 GLN A C 1
ATOM 2125 O O . GLN A 1 268 ? 20.795 -7.379 -11.456 1.00 48.53 268 GLN A O 1
ATOM 2130 N N . GLY A 1 269 ? 19.682 -5.582 -12.149 1.00 42.50 269 GLY A N 1
ATOM 2131 C CA . GLY A 1 269 ? 18.416 -6.291 -12.331 1.00 42.50 269 GLY A CA 1
ATOM 2132 C C . GLY A 1 269 ? 18.519 -7.299 -13.482 1.00 42.50 269 GLY A C 1
ATOM 2133 O O . GLY A 1 269 ? 18.974 -6.928 -14.570 1.00 42.50 269 GLY A O 1
ATOM 2134 N N . ASP A 1 270 ? 18.036 -8.523 -13.240 1.00 44.31 270 ASP A N 1
ATOM 2135 C CA . ASP A 1 270 ? 17.985 -9.698 -14.138 1.00 44.31 270 ASP A CA 1
ATOM 2136 C C . ASP A 1 270 ? 17.325 -9.450 -15.512 1.00 44.31 270 ASP A C 1
ATOM 2138 O O . ASP A 1 270 ? 17.358 -10.297 -16.404 1.00 44.31 270 ASP A O 1
ATOM 2142 N N . LEU A 1 271 ? 16.719 -8.279 -15.711 1.00 41.38 271 LEU A N 1
ATOM 2143 C CA . LEU A 1 271 ? 15.984 -7.913 -16.921 1.00 41.38 271 LEU A CA 1
ATOM 2144 C C . LEU A 1 271 ? 16.791 -7.053 -17.907 1.00 41.38 271 LEU A C 1
ATOM 2146 O O . LEU A 1 271 ? 16.297 -6.774 -18.994 1.00 41.38 271 LEU A O 1
ATOM 2150 N N . SER A 1 272 ? 18.041 -6.686 -17.583 1.00 40.03 272 SER A N 1
ATOM 2151 C CA . SER A 1 272 ? 18.976 -6.070 -18.545 1.00 40.03 272 SER A CA 1
ATOM 2152 C C . SER A 1 272 ? 19.980 -7.062 -19.133 1.00 40.03 272 SER A C 1
ATOM 2154 O O . SER A 1 272 ? 21.034 -6.658 -19.628 1.00 40.03 272 SER A O 1
ATOM 2156 N N . HIS A 1 273 ? 19.710 -8.361 -19.055 1.00 44.03 273 HIS A N 1
ATOM 2157 C CA . HIS A 1 273 ? 20.401 -9.293 -19.927 1.00 44.03 273 HIS A CA 1
ATOM 2158 C C . HIS A 1 273 ? 19.698 -9.250 -21.273 1.00 44.03 273 HIS A C 1
ATOM 2160 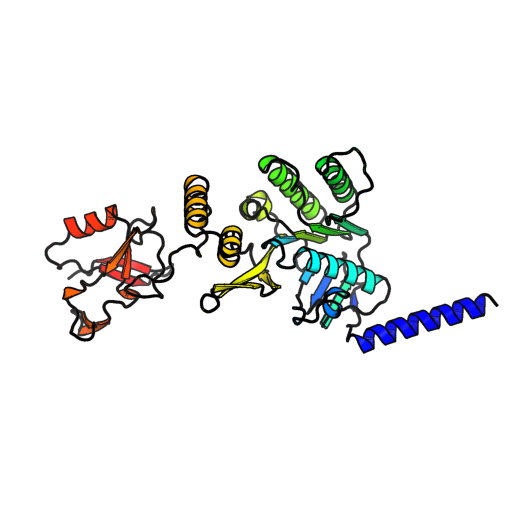O O . HIS A 1 273 ? 18.557 -9.696 -21.378 1.00 44.03 273 HIS A O 1
ATOM 2166 N N . ASP A 1 274 ? 20.379 -8.692 -22.278 1.00 43.00 274 ASP A N 1
ATOM 2167 C CA . ASP A 1 274 ? 20.058 -8.857 -23.696 1.00 43.00 274 ASP A CA 1
ATOM 2168 C C . ASP A 1 274 ? 19.372 -10.201 -23.927 1.00 43.00 274 ASP A C 1
ATOM 2170 O O . ASP A 1 274 ? 19.926 -11.284 -23.694 1.00 43.00 274 ASP A O 1
ATOM 2174 N N . THR A 1 275 ? 18.098 -10.114 -24.281 1.00 46.91 275 THR A N 1
ATOM 2175 C CA . THR A 1 275 ? 17.213 -11.262 -24.230 1.00 46.91 275 THR A CA 1
ATOM 2176 C C . THR A 1 275 ? 17.298 -12.028 -25.530 1.00 46.91 275 THR A C 1
ATOM 2178 O O . THR A 1 275 ? 16.693 -11.680 -26.537 1.00 46.91 275 THR A O 1
ATOM 2181 N N . GLY A 1 276 ? 18.058 -13.113 -25.452 1.00 48.47 276 GLY A N 1
ATOM 2182 C CA . GLY A 1 276 ? 18.245 -14.076 -26.514 1.00 48.47 276 GLY A CA 1
ATOM 2183 C C . GLY A 1 276 ? 19.548 -13.841 -27.248 1.00 48.47 276 GLY A C 1
ATOM 2184 O O . GLY A 1 276 ? 19.719 -12.886 -27.996 1.00 48.47 276 GLY A O 1
ATOM 2185 N N . ASN A 1 277 ? 20.484 -14.760 -27.065 1.00 61.28 277 ASN A N 1
ATOM 2186 C CA . ASN A 1 277 ? 21.621 -14.816 -27.966 1.00 61.28 277 ASN A CA 1
ATOM 2187 C C . ASN A 1 277 ? 21.196 -15.387 -29.329 1.00 61.28 277 ASN A C 1
ATOM 2189 O O . ASN A 1 277 ? 20.191 -16.095 -29.429 1.00 61.28 277 ASN A O 1
ATOM 2193 N N . LYS A 1 278 ? 22.010 -15.148 -30.366 1.00 72.62 278 LYS A N 1
ATOM 2194 C CA . LYS A 1 278 ? 21.774 -15.616 -31.746 1.00 72.62 278 LYS A CA 1
ATOM 2195 C C . LYS A 1 278 ? 21.537 -17.132 -31.863 1.00 72.62 278 LYS A C 1
ATOM 2197 O O . LYS A 1 278 ? 20.969 -17.591 -32.850 1.00 72.62 278 LYS A O 1
ATOM 2202 N N . TYR A 1 279 ? 21.976 -17.919 -30.883 1.00 78.81 279 TYR A N 1
ATOM 2203 C CA . TYR A 1 279 ? 21.854 -19.372 -30.893 1.00 78.81 279 TYR A CA 1
ATOM 2204 C C . TYR A 1 279 ? 20.528 -19.848 -30.284 1.00 78.81 279 TYR A C 1
ATOM 2206 O O . TYR A 1 279 ? 19.882 -20.719 -30.863 1.00 78.81 279 TYR A O 1
ATOM 2214 N N . ASN A 1 280 ? 20.093 -19.298 -29.146 1.00 79.44 280 ASN A N 1
ATOM 2215 C CA . ASN A 1 280 ? 18.861 -19.699 -28.468 1.00 79.44 280 ASN A CA 1
ATOM 2216 C C . ASN A 1 280 ? 18.275 -18.567 -27.609 1.00 79.44 280 ASN A C 1
ATOM 2218 O O . ASN A 1 280 ? 18.875 -18.163 -26.612 1.00 79.44 280 ASN A O 1
ATOM 2222 N N . ALA A 1 281 ? 17.051 -18.138 -27.934 1.00 73.38 281 ALA A N 1
ATOM 2223 C CA . ALA A 1 281 ? 16.338 -17.074 -27.223 1.00 73.38 281 ALA A CA 1
ATOM 2224 C C . ALA A 1 281 ? 16.095 -17.371 -25.730 1.00 73.38 281 ALA A C 1
ATOM 2226 O O . ALA A 1 281 ? 16.064 -16.457 -24.912 1.00 73.38 281 ALA A O 1
ATOM 2227 N N . LYS A 1 282 ? 15.974 -18.652 -25.352 1.00 75.69 282 LYS A N 1
ATOM 2228 C CA . LYS A 1 282 ? 15.788 -19.079 -23.953 1.00 75.69 282 LYS A CA 1
ATOM 2229 C C . LYS A 1 282 ? 17.091 -19.069 -23.148 1.00 75.69 282 LYS A C 1
ATOM 2231 O O . LYS A 1 282 ? 17.058 -19.250 -21.934 1.00 75.69 282 LYS A O 1
ATOM 2236 N N . LYS A 1 283 ? 18.251 -18.924 -23.801 1.00 79.50 283 LYS A N 1
ATOM 2237 C CA . LYS A 1 283 ? 19.560 -18.899 -23.144 1.00 79.50 283 LYS A CA 1
ATOM 2238 C C . LYS A 1 283 ? 19.940 -17.450 -22.837 1.00 79.50 283 LYS A C 1
ATOM 2240 O O . LYS A 1 283 ? 20.506 -16.750 -23.675 1.00 79.50 283 LYS A O 1
ATOM 2245 N N . ILE A 1 284 ? 19.613 -17.032 -21.620 1.00 74.62 284 ILE A N 1
ATOM 2246 C CA . ILE A 1 284 ? 19.854 -15.678 -21.114 1.00 74.62 284 ILE A CA 1
ATOM 2247 C C . ILE A 1 284 ? 21.336 -15.535 -20.729 1.00 74.62 284 ILE A C 1
ATOM 2249 O O . ILE A 1 284 ? 21.929 -16.466 -20.167 1.00 74.62 284 ILE A O 1
ATOM 2253 N N . ARG A 1 285 ? 21.943 -14.389 -21.065 1.00 71.25 285 ARG A N 1
ATOM 2254 C CA . ARG A 1 285 ? 23.272 -14.009 -20.557 1.00 71.25 285 ARG A CA 1
ATOM 2255 C C . ARG A 1 285 ? 23.222 -13.892 -19.031 1.00 71.25 285 ARG A C 1
ATOM 2257 O O . ARG A 1 285 ? 22.188 -13.596 -18.460 1.00 71.25 285 ARG A O 1
ATOM 2264 N N . GLY A 1 286 ? 24.333 -14.174 -18.376 1.00 75.94 286 GLY A N 1
ATOM 2265 C CA . GLY A 1 286 ? 24.449 -14.179 -16.922 1.00 75.94 286 GLY A CA 1
ATOM 2266 C C . GLY A 1 286 ? 25.903 -14.406 -16.536 1.00 75.94 286 GLY A C 1
ATOM 2267 O O . GLY A 1 286 ? 26.774 -14.392 -17.409 1.00 75.94 286 GLY A O 1
ATOM 2268 N N . ASN A 1 287 ? 26.176 -14.637 -15.254 1.00 83.62 287 ASN A N 1
ATOM 2269 C CA . ASN A 1 287 ? 27.543 -14.869 -14.783 1.00 83.62 287 ASN A CA 1
ATOM 2270 C C . ASN A 1 287 ? 28.209 -16.052 -15.499 1.00 83.62 287 ASN A C 1
ATOM 2272 O O . ASN A 1 287 ? 27.549 -17.014 -15.904 1.00 83.62 287 ASN A O 1
ATOM 2276 N N . CYS A 1 288 ? 29.531 -15.970 -15.645 1.00 83.06 288 CYS A N 1
ATOM 2277 C CA . CYS A 1 288 ? 30.362 -17.027 -16.199 1.00 83.06 288 CYS A CA 1
ATOM 2278 C C . CYS A 1 288 ? 30.104 -18.334 -15.440 1.00 83.06 288 CYS A C 1
ATOM 2280 O O . CYS A 1 288 ? 30.275 -18.411 -14.224 1.00 83.06 288 CYS A O 1
ATOM 2282 N N . GLU A 1 289 ? 29.705 -19.384 -16.154 1.00 86.19 289 GLU A N 1
ATOM 2283 C CA . GLU A 1 289 ? 29.322 -20.661 -15.543 1.00 86.19 289 GLU A CA 1
ATOM 2284 C C . GLU A 1 289 ? 30.527 -21.487 -15.059 1.00 86.19 289 GLU A C 1
ATOM 2286 O O . GLU A 1 289 ? 30.332 -22.486 -14.365 1.00 86.19 289 GLU A O 1
ATOM 2291 N N . LEU A 1 290 ? 31.757 -21.067 -15.387 1.00 81.62 290 LEU A N 1
ATOM 2292 C CA . LEU A 1 290 ? 32.999 -21.661 -14.882 1.00 81.62 290 LEU A CA 1
ATOM 2293 C C . LEU A 1 290 ? 33.474 -20.995 -13.591 1.00 81.62 290 LEU A C 1
ATOM 2295 O O . LEU A 1 290 ? 33.495 -21.647 -12.549 1.00 81.62 290 LEU A O 1
ATOM 2299 N N . CYS A 1 291 ? 33.842 -19.711 -13.640 1.00 81.50 291 CYS A N 1
ATOM 2300 C CA . CYS A 1 291 ? 34.399 -19.025 -12.472 1.00 81.50 291 CYS A CA 1
ATOM 2301 C C . CYS A 1 291 ? 33.327 -18.492 -11.517 1.00 81.50 291 CYS A C 1
ATOM 2303 O O . CYS A 1 291 ? 33.588 -18.364 -10.329 1.00 81.50 291 CYS A O 1
ATOM 2305 N N . LYS A 1 292 ? 32.123 -18.183 -12.018 1.00 81.94 292 LYS A N 1
ATOM 2306 C CA . LYS A 1 292 ? 31.027 -17.527 -11.280 1.00 81.94 292 LYS A CA 1
ATOM 2307 C C . LYS A 1 292 ? 31.355 -16.143 -10.699 1.00 81.94 292 LYS A C 1
ATOM 2309 O O . LYS A 1 292 ? 30.501 -15.572 -10.031 1.00 81.94 292 LYS A O 1
ATOM 2314 N N . CYS A 1 293 ? 32.541 -15.599 -10.976 1.00 75.88 293 CYS A N 1
ATOM 2315 C CA . CYS A 1 293 ? 33.020 -14.334 -10.412 1.00 75.88 293 CYS A CA 1
ATOM 2316 C C . CYS A 1 293 ? 32.642 -13.104 -11.247 1.00 75.88 293 CYS A C 1
ATOM 2318 O O . CYS A 1 293 ? 32.536 -12.011 -10.704 1.00 75.88 293 CYS A O 1
ATOM 2320 N N . VAL A 1 294 ? 32.477 -13.265 -12.563 1.00 75.81 294 VAL A N 1
ATOM 2321 C CA . VAL A 1 294 ? 32.256 -12.161 -13.512 1.00 75.81 294 VAL A CA 1
ATOM 2322 C C . VAL A 1 294 ? 31.151 -12.501 -14.508 1.00 75.81 294 VAL A C 1
ATOM 2324 O O . VAL A 1 294 ? 30.805 -13.674 -14.683 1.00 75.81 294 VAL A O 1
ATOM 2327 N N . LEU A 1 295 ? 30.599 -11.485 -15.172 1.00 74.62 295 LEU A N 1
ATOM 2328 C CA . LEU A 1 295 ? 29.591 -11.661 -16.216 1.00 74.62 295 LEU A CA 1
ATOM 2329 C C . LEU A 1 295 ? 30.175 -12.435 -17.411 1.00 74.62 295 LEU A C 1
ATOM 2331 O O . LEU A 1 295 ? 31.322 -12.223 -17.798 1.00 74.62 295 LEU A O 1
ATOM 2335 N N . GLY A 1 296 ? 29.397 -13.348 -17.995 1.00 79.12 296 GLY A N 1
ATOM 2336 C CA . GLY A 1 296 ? 29.782 -14.011 -19.236 1.00 79.12 296 GLY A CA 1
ATOM 2337 C C . GLY A 1 296 ? 29.678 -13.052 -20.423 1.00 79.12 296 GLY A C 1
ATOM 2338 O O . GLY A 1 296 ? 28.594 -12.552 -20.724 1.00 79.12 296 GLY A O 1
ATOM 2339 N N . GLU A 1 297 ? 30.797 -12.816 -21.098 1.00 78.81 297 GLU A N 1
ATOM 2340 C CA . GLU A 1 297 ? 30.890 -11.971 -22.294 1.00 78.81 297 GLU A CA 1
ATOM 2341 C C . GLU A 1 297 ? 30.379 -12.718 -23.534 1.00 78.81 297 GLU A C 1
ATOM 2343 O O . GLU A 1 297 ? 29.678 -12.152 -24.379 1.00 78.81 297 GLU A O 1
ATOM 2348 N N . GLU A 1 298 ? 30.629 -14.027 -23.596 1.00 82.12 298 GLU A N 1
ATOM 2349 C CA . GLU A 1 298 ? 30.308 -14.870 -24.743 1.00 82.12 298 GLU A CA 1
ATOM 2350 C C . GLU A 1 298 ? 29.499 -16.109 -24.356 1.00 82.12 298 GLU A C 1
ATOM 2352 O O . GLU A 1 298 ? 29.385 -16.493 -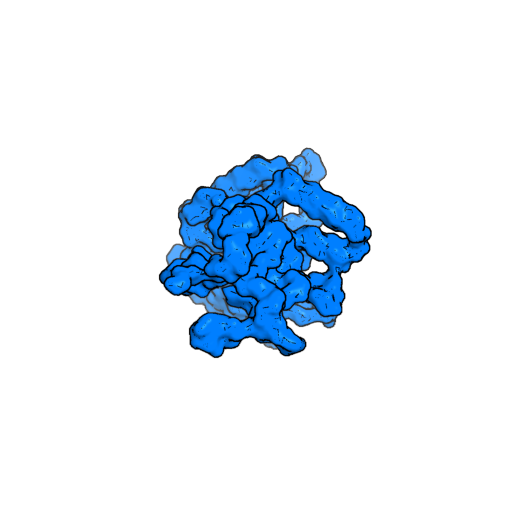23.186 1.00 82.12 298 GLU A O 1
ATOM 2357 N N . ILE A 1 299 ? 28.913 -16.742 -25.374 1.00 85.38 299 ILE A N 1
ATOM 2358 C CA . ILE A 1 299 ? 28.281 -18.050 -25.242 1.00 85.38 299 ILE A CA 1
ATOM 2359 C C . ILE A 1 299 ? 29.116 -19.074 -25.967 1.00 85.38 299 ILE A C 1
ATOM 2361 O O . ILE A 1 299 ? 29.299 -19.003 -27.180 1.00 85.38 299 ILE A O 1
ATOM 2365 N N . HIS A 1 300 ? 29.553 -20.053 -25.195 1.00 86.75 300 HIS A N 1
ATOM 2366 C CA . HIS A 1 300 ? 30.371 -21.141 -25.669 1.00 86.75 300 HIS A CA 1
ATOM 2367 C C . HIS A 1 300 ? 29.522 -22.402 -25.851 1.00 86.75 300 HIS A C 1
ATOM 2369 O O . HIS A 1 300 ? 28.657 -22.727 -25.025 1.00 86.75 300 HIS A O 1
ATOM 2375 N N . HIS A 1 301 ? 29.769 -23.107 -26.955 1.00 89.38 301 HIS A N 1
ATOM 2376 C CA . HIS A 1 301 ? 29.162 -24.400 -27.250 1.00 89.38 301 HIS A CA 1
ATOM 2377 C C . HIS A 1 301 ? 30.022 -25.508 -26.653 1.00 89.38 301 HIS A C 1
ATOM 2379 O O . HIS A 1 301 ? 31.145 -25.713 -27.095 1.00 89.38 301 HIS A O 1
ATOM 2385 N N . LEU A 1 302 ? 29.470 -26.248 -25.694 1.00 86.25 302 LEU A N 1
ATOM 2386 C CA . LEU A 1 302 ? 30.170 -27.343 -25.015 1.00 86.25 302 LEU A CA 1
ATOM 2387 C C . LEU A 1 302 ? 30.599 -28.450 -25.994 1.00 86.25 302 LEU A C 1
ATOM 2389 O O . LEU A 1 302 ? 31.706 -28.975 -25.911 1.00 86.25 302 LEU A O 1
ATOM 2393 N N . HIS A 1 303 ? 29.718 -28.785 -26.939 1.00 85.19 303 HIS A N 1
ATOM 2394 C CA . HIS A 1 303 ? 30.042 -29.570 -28.122 1.00 85.19 303 HIS A CA 1
ATOM 2395 C C . HIS A 1 303 ? 30.238 -28.633 -29.324 1.00 85.19 303 HIS A C 1
ATOM 2397 O O . HIS A 1 303 ? 29.302 -27.896 -29.668 1.00 85.19 303 HIS A O 1
ATOM 2403 N N . PRO A 1 304 ? 31.398 -28.688 -30.008 1.00 83.81 304 PRO A N 1
ATOM 2404 C CA . PRO A 1 304 ? 31.710 -27.804 -31.123 1.00 83.81 304 PRO A CA 1
ATOM 2405 C C . PRO A 1 304 ? 30.673 -27.851 -32.247 1.00 83.81 304 PRO A C 1
ATOM 2407 O O . PRO A 1 304 ? 30.277 -28.921 -32.709 1.00 83.81 304 PRO A O 1
ATOM 2410 N N . GLN A 1 305 ? 30.308 -26.679 -32.772 1.00 84.62 305 GLN A N 1
ATOM 2411 C CA . GLN A 1 305 ? 29.312 -26.555 -33.844 1.00 84.62 305 GLN A CA 1
ATOM 2412 C C . GLN A 1 305 ? 29.699 -27.302 -35.133 1.00 84.62 305 GLN A C 1
ATOM 2414 O O . GLN A 1 305 ? 28.815 -27.722 -35.872 1.00 84.62 305 GLN A O 1
ATOM 2419 N N . LYS A 1 306 ? 31.001 -27.507 -35.385 1.00 84.31 306 LYS A N 1
ATOM 2420 C CA . LYS A 1 306 ? 31.525 -28.264 -36.538 1.00 84.31 306 LYS A CA 1
ATOM 2421 C C . LYS A 1 306 ? 31.111 -29.742 -36.561 1.00 84.31 306 LYS A C 1
ATOM 2423 O O . LYS A 1 306 ? 31.218 -30.372 -37.602 1.00 84.31 306 LYS A O 1
ATOM 2428 N N . LEU A 1 307 ? 30.672 -30.290 -35.425 1.00 83.69 307 LEU A N 1
ATOM 2429 C CA . LEU A 1 307 ? 30.197 -31.674 -35.313 1.00 83.69 307 LEU A CA 1
ATOM 2430 C C . LEU A 1 307 ? 28.710 -31.824 -35.669 1.00 83.69 307 LEU A C 1
ATOM 2432 O O . LEU A 1 307 ? 28.177 -32.927 -35.591 1.00 83.69 307 LEU A O 1
ATOM 2436 N N . ALA A 1 308 ? 28.026 -30.724 -35.992 1.00 86.88 308 ALA A N 1
ATOM 2437 C CA . ALA A 1 308 ? 26.611 -30.750 -36.319 1.00 86.88 308 ALA A CA 1
ATOM 2438 C C . ALA A 1 308 ? 26.374 -31.147 -37.783 1.00 86.88 308 ALA A C 1
ATOM 2440 O O . ALA A 1 308 ? 27.077 -30.685 -38.681 1.00 86.88 308 ALA A O 1
ATOM 2441 N N . ASP A 1 309 ? 25.344 -31.955 -38.019 1.00 88.94 309 ASP A N 1
ATOM 2442 C CA . ASP A 1 309 ? 24.867 -32.300 -39.356 1.00 88.94 309 ASP A CA 1
ATOM 2443 C C . ASP A 1 309 ? 24.156 -31.119 -40.057 1.00 88.94 309 ASP A C 1
ATOM 2445 O O . ASP A 1 309 ? 23.995 -30.024 -39.505 1.00 88.94 309 ASP A O 1
ATOM 2449 N N . ALA A 1 310 ? 23.678 -31.347 -41.286 1.00 86.44 310 ALA A N 1
ATOM 2450 C CA . ALA A 1 310 ? 22.948 -30.345 -42.070 1.00 86.44 310 ALA A CA 1
ATOM 2451 C C . ALA A 1 310 ? 21.654 -29.842 -41.393 1.00 86.44 310 ALA A C 1
ATOM 2453 O O . ALA A 1 310 ? 21.170 -28.761 -41.723 1.00 86.44 310 ALA A O 1
ATOM 2454 N N . LYS A 1 311 ? 21.098 -30.602 -40.439 1.00 86.44 311 LYS A N 1
ATOM 2455 C CA . LYS A 1 311 ? 19.908 -30.243 -39.653 1.00 86.44 311 LYS A CA 1
ATOM 2456 C C . LYS A 1 311 ? 20.264 -29.636 -38.288 1.00 86.44 311 LYS A C 1
ATOM 2458 O O . LYS A 1 311 ? 19.363 -29.289 -37.530 1.00 86.44 311 LYS A O 1
ATOM 2463 N N . GLY A 1 312 ? 21.552 -29.463 -37.978 1.00 86.56 312 GLY A N 1
ATOM 2464 C CA . GLY A 1 312 ? 22.035 -28.845 -36.745 1.00 86.56 312 GLY A CA 1
ATOM 2465 C C . GLY A 1 312 ? 22.153 -29.792 -35.549 1.00 86.56 312 GLY A C 1
ATOM 2466 O O . GLY A 1 312 ? 22.322 -29.310 -34.426 1.00 86.56 312 GLY A O 1
ATOM 2467 N N . PHE A 1 313 ? 22.079 -31.107 -35.750 1.00 89.81 313 PHE A N 1
ATOM 2468 C CA . PHE A 1 313 ? 22.190 -32.109 -34.691 1.00 89.81 313 PHE A CA 1
ATOM 2469 C C . PHE A 1 313 ? 23.606 -32.672 -34.569 1.00 89.81 313 PHE A C 1
ATOM 2471 O O . PHE A 1 313 ? 24.274 -32.930 -35.562 1.00 89.81 313 PHE A O 1
ATOM 2478 N N . ILE A 1 314 ? 24.051 -32.866 -33.330 1.00 87.88 314 ILE A N 1
ATOM 2479 C CA . ILE A 1 314 ? 25.345 -33.442 -32.963 1.00 87.88 314 ILE A CA 1
ATOM 2480 C C . ILE A 1 314 ? 25.083 -34.817 -32.346 1.00 87.88 314 ILE A C 1
ATOM 2482 O O . ILE A 1 314 ? 24.389 -34.912 -31.328 1.00 87.88 314 ILE A O 1
ATOM 2486 N N . THR A 1 315 ? 25.658 -35.863 -32.936 1.00 85.50 315 THR A N 1
ATOM 2487 C CA . THR A 1 315 ? 25.665 -37.217 -32.364 1.00 85.50 315 THR A CA 1
ATOM 2488 C C . THR A 1 315 ? 26.833 -37.342 -31.392 1.00 85.50 315 THR A C 1
ATOM 2490 O O . THR A 1 315 ? 27.990 -37.141 -31.762 1.00 85.50 315 THR A O 1
ATOM 2493 N N . LYS A 1 316 ? 26.534 -37.637 -30.128 1.00 80.38 316 LYS A N 1
ATOM 2494 C CA . LYS A 1 316 ? 27.528 -37.853 -29.075 1.00 80.38 316 LYS A CA 1
ATOM 2495 C C . LYS A 1 316 ? 28.118 -39.261 -29.165 1.00 80.38 316 LYS A C 1
ATOM 2497 O O . LYS A 1 316 ? 27.571 -40.142 -29.821 1.00 80.38 316 LYS A O 1
ATOM 2502 N N . GLN A 1 317 ? 29.227 -39.479 -28.460 1.00 74.19 317 GLN A N 1
ATOM 2503 C CA . GLN A 1 317 ? 29.926 -40.770 -28.425 1.00 74.19 317 GLN A CA 1
ATOM 2504 C C . GLN A 1 317 ? 29.064 -41.918 -27.868 1.00 74.19 317 GLN A C 1
ATOM 2506 O O . GLN A 1 317 ? 29.248 -43.060 -28.267 1.00 74.19 317 GLN A O 1
ATOM 2511 N N . ASP A 1 318 ? 28.096 -41.614 -27.001 1.00 74.62 318 ASP A N 1
ATOM 2512 C CA . ASP A 1 318 ? 27.139 -42.575 -26.433 1.00 74.62 318 ASP A CA 1
ATOM 2513 C C . ASP A 1 318 ? 25.940 -42.879 -27.358 1.00 74.62 318 ASP A C 1
ATOM 2515 O O . ASP A 1 318 ? 25.001 -43.564 -26.956 1.00 74.62 318 ASP A O 1
ATOM 2519 N N . GLY A 1 319 ? 25.940 -42.351 -28.588 1.00 75.88 319 GLY A N 1
ATOM 2520 C CA . GLY A 1 319 ? 24.850 -42.494 -29.555 1.00 75.88 319 GLY A CA 1
ATOM 2521 C C . GLY A 1 319 ? 23.666 -41.547 -29.326 1.00 75.88 319 GLY A C 1
ATOM 2522 O O . GLY A 1 319 ? 22.749 -41.514 -30.148 1.00 75.88 319 GLY A O 1
ATOM 2523 N N . SER A 1 320 ? 23.667 -40.744 -28.255 1.00 81.81 320 SER A N 1
ATOM 2524 C CA . SER A 1 320 ? 22.626 -39.740 -28.020 1.00 81.81 320 SER A CA 1
ATOM 2525 C C . SER A 1 320 ? 22.803 -38.517 -28.925 1.00 81.81 320 SER A C 1
ATOM 2527 O O . SER A 1 320 ? 23.911 -38.167 -29.329 1.00 81.81 320 SER A O 1
ATOM 2529 N N . VAL A 1 321 ? 21.703 -37.836 -29.248 1.00 86.94 321 VAL A N 1
ATOM 2530 C CA . VAL A 1 321 ? 21.700 -36.707 -30.190 1.00 86.94 321 VAL A CA 1
ATOM 2531 C C . VAL A 1 321 ? 21.282 -35.422 -29.475 1.00 86.94 321 VAL A C 1
ATOM 2533 O O . VAL A 1 321 ? 20.345 -35.416 -28.678 1.00 86.94 321 VAL A O 1
ATOM 2536 N N . ILE A 1 322 ? 21.969 -34.312 -29.755 1.00 89.19 322 ILE A N 1
ATOM 2537 C CA . ILE A 1 322 ? 21.629 -32.984 -29.228 1.00 89.19 322 ILE A CA 1
ATOM 2538 C C . ILE A 1 322 ? 21.695 -31.931 -30.333 1.00 89.19 322 ILE A C 1
ATOM 2540 O O . ILE A 1 322 ? 22.626 -31.906 -31.129 1.00 89.19 322 ILE A O 1
ATOM 2544 N N . HIS A 1 323 ? 20.718 -31.027 -30.388 1.00 91.88 323 HIS A N 1
ATOM 2545 C CA . HIS A 1 323 ? 20.794 -29.895 -31.310 1.00 91.88 323 HIS A CA 1
ATOM 2546 C C . HIS A 1 323 ? 21.890 -28.916 -30.857 1.00 91.88 323 HIS A C 1
ATOM 2548 O O . HIS A 1 323 ? 21.967 -28.585 -29.670 1.00 91.88 323 HIS A O 1
ATOM 2554 N N . LYS A 1 324 ? 22.700 -28.392 -31.785 1.00 87.00 324 LYS A N 1
ATOM 2555 C CA . LYS A 1 324 ? 23.842 -27.510 -31.476 1.00 87.00 324 LYS A CA 1
ATOM 2556 C C . LYS A 1 324 ? 23.454 -26.302 -30.619 1.00 87.00 324 LYS A C 1
ATOM 2558 O O . LYS A 1 324 ? 24.201 -25.914 -29.732 1.00 87.00 324 LYS A O 1
ATOM 2563 N N . ASN A 1 325 ? 22.249 -25.768 -30.811 1.00 89.00 325 ASN A N 1
ATOM 2564 C CA . ASN A 1 325 ? 21.735 -24.616 -30.064 1.00 89.00 325 ASN A CA 1
ATOM 2565 C C . ASN A 1 325 ? 20.856 -24.987 -28.855 1.00 89.00 325 ASN A C 1
ATOM 2567 O O . ASN A 1 325 ? 20.153 -24.138 -28.310 1.00 89.00 325 ASN A O 1
ATOM 2571 N N . HIS A 1 326 ? 20.815 -26.253 -28.444 1.00 89.50 326 HIS A N 1
ATOM 2572 C CA . HIS A 1 326 ? 20.051 -26.658 -27.268 1.00 89.50 326 HIS A CA 1
ATOM 2573 C C . HIS A 1 326 ? 20.644 -26.038 -25.989 1.00 89.50 326 HIS A C 1
ATOM 2575 O O . HIS A 1 326 ? 21.860 -25.949 -25.851 1.00 89.50 326 HIS A O 1
ATOM 2581 N N . LEU A 1 327 ? 19.804 -25.663 -25.015 1.00 85.25 327 LEU A N 1
ATOM 2582 C CA . LEU A 1 327 ? 20.228 -25.030 -23.751 1.00 85.25 327 LEU A CA 1
ATOM 2583 C C . LEU A 1 327 ? 21.320 -25.815 -23.009 1.00 85.25 327 LEU A C 1
ATOM 2585 O O . LEU A 1 327 ? 22.231 -25.229 -22.428 1.00 85.25 327 LEU A O 1
ATOM 2589 N N . ALA A 1 328 ? 21.234 -27.145 -23.054 1.00 85.88 328 ALA A N 1
ATOM 2590 C CA . ALA A 1 328 ? 22.210 -28.035 -22.430 1.00 85.88 328 ALA A CA 1
ATOM 2591 C C . ALA A 1 328 ? 23.585 -28.039 -23.124 1.00 85.88 328 ALA A C 1
ATOM 2593 O O . ALA A 1 328 ? 24.533 -28.521 -22.520 1.00 85.88 328 ALA A O 1
ATOM 2594 N N . ASN A 1 329 ? 23.693 -27.507 -24.349 1.00 88.62 329 ASN A N 1
ATOM 2595 C CA . ASN A 1 329 ? 24.945 -27.368 -25.096 1.00 88.62 329 ASN A CA 1
ATOM 2596 C C . ASN A 1 329 ? 25.553 -25.954 -25.010 1.00 88.62 329 ASN A C 1
ATOM 2598 O O . ASN A 1 329 ? 26.643 -25.733 -25.521 1.00 88.62 329 ASN A O 1
ATOM 2602 N N . LEU A 1 330 ? 24.857 -24.989 -24.401 1.00 88.69 330 LEU A N 1
ATOM 2603 C CA . LEU A 1 330 ? 25.278 -23.587 -24.347 1.00 88.69 330 LEU A CA 1
ATOM 2604 C C . LEU A 1 330 ? 25.665 -23.190 -22.922 1.00 88.69 330 LEU A C 1
ATOM 2606 O O . LEU A 1 330 ? 24.925 -23.471 -21.969 1.00 88.69 330 LEU A O 1
ATOM 2610 N N . MET A 1 331 ? 26.763 -22.457 -22.769 1.00 88.50 331 MET A N 1
ATOM 2611 C CA . MET A 1 331 ? 27.195 -21.890 -21.489 1.00 88.50 331 MET A CA 1
ATOM 2612 C C . MET A 1 331 ? 27.607 -20.425 -21.628 1.00 88.50 331 MET A C 1
ATOM 2614 O O . MET A 1 331 ? 28.173 -20.048 -22.647 1.00 88.50 331 MET A O 1
ATOM 2618 N N . ASN A 1 332 ? 27.335 -19.617 -20.603 1.00 87.31 332 ASN A N 1
ATOM 2619 C CA . ASN A 1 332 ? 27.869 -18.256 -20.516 1.00 87.31 332 ASN A CA 1
ATOM 2620 C C . ASN A 1 332 ? 29.305 -18.323 -19.984 1.00 87.31 332 ASN A C 1
ATOM 2622 O O . ASN A 1 332 ? 29.555 -19.003 -18.985 1.00 87.31 332 ASN A O 1
ATOM 2626 N N . ILE A 1 333 ? 30.241 -17.635 -20.631 1.00 87.56 333 ILE A N 1
ATOM 2627 C CA . ILE A 1 333 ? 31.662 -17.670 -20.275 1.00 87.56 333 ILE A CA 1
ATOM 2628 C C . ILE A 1 333 ? 32.289 -16.275 -20.398 1.00 87.56 333 ILE A C 1
ATOM 2630 O O . ILE A 1 333 ? 31.896 -15.499 -21.265 1.00 87.56 333 ILE A O 1
ATOM 2634 N N . CYS A 1 334 ? 33.225 -15.928 -19.512 1.00 87.19 334 CYS A N 1
ATOM 2635 C CA . CYS A 1 334 ? 34.041 -14.716 -19.655 1.00 87.19 334 CYS A CA 1
ATOM 2636 C C . CYS A 1 334 ? 35.256 -14.974 -20.552 1.00 87.19 334 CYS A C 1
ATOM 2638 O O . CYS A 1 334 ? 35.684 -16.124 -20.688 1.00 87.19 334 CYS A O 1
ATOM 2640 N N . SER A 1 335 ? 35.832 -13.911 -21.114 1.00 85.19 335 SER A N 1
ATOM 2641 C CA . SER A 1 335 ? 36.944 -14.006 -22.070 1.00 85.19 335 SER A CA 1
ATOM 2642 C C . SER A 1 335 ? 38.154 -14.758 -21.502 1.00 85.19 335 SER A C 1
ATOM 2644 O O . SER A 1 335 ? 38.696 -15.647 -22.152 1.00 85.19 335 SER A O 1
ATOM 2646 N N . GLU A 1 336 ? 38.499 -14.526 -20.232 1.00 86.00 336 GLU A N 1
ATOM 2647 C CA . GLU A 1 336 ? 39.602 -15.226 -19.558 1.00 86.00 336 GLU A CA 1
ATOM 2648 C C . GLU A 1 336 ? 39.365 -16.746 -19.457 1.00 86.00 336 GLU A C 1
ATOM 2650 O O . GLU A 1 336 ? 40.238 -17.550 -19.792 1.00 86.00 336 GLU A O 1
ATOM 2655 N N . CYS A 1 337 ? 38.162 -17.166 -19.045 1.00 85.06 337 CYS A N 1
ATOM 2656 C CA . CYS A 1 337 ? 37.811 -18.588 -18.976 1.00 85.06 337 CYS A CA 1
ATOM 2657 C C . CYS A 1 337 ? 37.730 -19.224 -20.371 1.00 85.06 337 CYS A C 1
ATOM 2659 O O . CYS A 1 337 ? 38.083 -20.392 -20.526 1.00 85.06 337 CYS A O 1
ATOM 2661 N N . HIS A 1 338 ? 37.269 -18.474 -21.373 1.00 85.38 338 HIS A N 1
ATOM 2662 C CA . HIS A 1 338 ? 37.179 -18.934 -22.756 1.00 85.38 338 HIS A CA 1
ATOM 2663 C C . HIS A 1 338 ? 38.564 -19.208 -23.351 1.00 85.38 338 HIS A C 1
ATOM 2665 O O . HIS A 1 338 ? 38.812 -20.296 -23.876 1.00 85.38 338 HIS A O 1
ATOM 2671 N N . ASP A 1 339 ? 39.504 -18.281 -23.165 1.00 84.25 339 ASP A N 1
ATOM 2672 C CA . ASP A 1 339 ? 40.892 -18.451 -23.591 1.00 84.25 339 ASP A CA 1
ATOM 2673 C C . ASP A 1 339 ? 41.567 -19.621 -22.871 1.00 84.25 339 ASP A C 1
ATOM 2675 O O . ASP A 1 339 ? 42.305 -20.391 -23.486 1.00 84.25 339 ASP A O 1
ATOM 2679 N N . HIS A 1 340 ? 41.297 -19.801 -21.575 1.00 83.31 340 HIS A N 1
ATOM 2680 C CA . HIS A 1 340 ? 41.810 -20.940 -20.813 1.00 83.31 340 HIS A CA 1
ATOM 2681 C C . HIS A 1 340 ? 41.280 -22.292 -21.300 1.00 83.31 340 HIS A C 1
ATOM 2683 O O . HIS A 1 340 ? 42.017 -23.281 -21.230 1.00 83.31 340 HIS A O 1
ATOM 2689 N N . LEU A 1 341 ? 40.036 -22.354 -21.787 1.00 77.88 341 LEU A N 1
ATOM 2690 C CA . LEU A 1 341 ? 39.496 -23.565 -22.403 1.00 77.88 341 LEU A CA 1
ATOM 2691 C C . LEU A 1 341 ? 40.221 -23.878 -23.710 1.00 77.88 341 LEU A C 1
ATOM 2693 O O . LEU A 1 341 ? 40.694 -24.998 -23.875 1.00 77.88 341 LEU A O 1
ATOM 2697 N N . HIS A 1 342 ? 40.369 -22.892 -24.598 1.00 75.88 342 HIS A N 1
ATOM 2698 C CA . HIS A 1 342 ? 40.973 -23.105 -25.915 1.00 75.88 342 HIS A CA 1
ATOM 2699 C C . HIS A 1 342 ? 42.494 -23.293 -25.882 1.00 75.88 342 HIS A C 1
ATOM 2701 O O . HIS A 1 342 ? 43.021 -24.072 -26.672 1.00 75.88 342 HIS A O 1
ATOM 2707 N N . LYS A 1 343 ? 43.210 -22.673 -24.934 1.00 71.69 343 LYS A N 1
ATOM 2708 C CA . LYS A 1 343 ? 44.649 -22.927 -24.713 1.00 71.69 343 LYS A CA 1
ATOM 2709 C C . LYS A 1 343 ? 44.939 -24.358 -24.254 1.00 71.69 343 LYS A C 1
ATOM 2711 O O . LYS A 1 343 ? 46.044 -24.847 -24.450 1.00 71.69 343 LYS A O 1
ATOM 2716 N N . ASN A 1 344 ? 43.956 -25.011 -23.639 1.00 59.81 344 ASN A N 1
ATOM 2717 C CA . ASN A 1 344 ? 44.053 -26.364 -23.100 1.00 59.81 344 ASN A CA 1
ATOM 2718 C C . ASN A 1 344 ? 43.274 -27.399 -23.936 1.00 59.81 344 ASN A C 1
ATOM 2720 O O . ASN A 1 344 ? 43.066 -28.524 -23.468 1.00 59.81 344 ASN A O 1
ATOM 2724 N N . ASP A 1 345 ? 42.795 -27.021 -25.124 1.00 58.78 345 ASP A N 1
ATOM 2725 C CA . ASP A 1 345 ? 41.991 -27.876 -25.994 1.00 58.78 345 ASP A CA 1
ATOM 2726 C C . ASP A 1 345 ? 42.896 -28.684 -26.939 1.00 58.78 345 ASP A C 1
ATOM 2728 O O . ASP A 1 345 ? 43.330 -28.213 -27.990 1.00 58.78 345 ASP A O 1
ATOM 2732 N N . ASP A 1 346 ? 43.184 -29.930 -26.555 1.00 53.62 346 ASP A N 1
ATOM 2733 C CA . ASP A 1 346 ? 43.868 -30.916 -27.400 1.00 53.62 346 ASP A CA 1
ATOM 2734 C C . ASP A 1 346 ? 42.937 -31.390 -28.530 1.00 53.62 346 ASP A C 1
ATOM 2736 O O . ASP A 1 346 ? 42.346 -32.476 -28.472 1.00 53.62 346 ASP A O 1
ATOM 2740 N N . ASN A 1 347 ? 42.800 -30.579 -29.583 1.00 51.56 347 ASN A N 1
ATOM 2741 C CA . ASN A 1 347 ? 42.146 -30.955 -30.841 1.00 51.56 347 ASN A CA 1
ATOM 2742 C C . ASN A 1 347 ? 40.716 -31.532 -30.673 1.00 51.56 347 ASN A C 1
ATOM 2744 O O . ASN A 1 347 ? 40.304 -32.424 -31.418 1.00 51.56 347 ASN A O 1
ATOM 2748 N N . GLY A 1 348 ? 39.926 -31.022 -29.718 1.00 52.84 348 GLY A N 1
ATOM 2749 C CA . GLY A 1 348 ? 38.532 -31.431 -29.519 1.00 52.84 348 GLY A CA 1
ATOM 2750 C C . GLY A 1 348 ? 38.337 -32.738 -28.743 1.00 52.84 348 GLY A C 1
ATOM 2751 O O . GLY A 1 348 ? 37.249 -33.312 -28.793 1.00 52.84 348 GLY A O 1
ATOM 2752 N N . LYS A 1 349 ? 39.359 -33.220 -28.020 1.00 53.00 349 LYS A N 1
ATOM 2753 C CA . LYS A 1 349 ? 39.244 -34.394 -27.129 1.00 53.00 349 LYS A CA 1
ATOM 2754 C C . LYS A 1 349 ? 38.618 -34.084 -25.765 1.00 53.00 349 LYS A C 1
ATOM 2756 O O . LYS A 1 349 ? 38.272 -35.011 -25.039 1.00 53.00 349 LYS A O 1
ATOM 2761 N N . ARG A 1 350 ? 38.461 -32.807 -25.401 1.00 61.31 350 ARG A N 1
ATOM 2762 C CA . ARG A 1 350 ? 37.893 -32.379 -24.115 1.00 61.31 350 ARG A CA 1
ATOM 2763 C C . ARG A 1 350 ? 36.476 -31.858 -24.315 1.00 61.31 350 ARG A C 1
ATOM 2765 O O . ARG A 1 350 ? 36.272 -30.711 -24.690 1.00 61.31 350 ARG A O 1
ATOM 2772 N N . VAL A 1 351 ? 35.492 -32.719 -24.075 1.00 66.69 351 VAL A N 1
ATOM 2773 C CA . VAL A 1 351 ? 34.075 -32.353 -24.175 1.00 66.69 351 VAL A CA 1
ATOM 2774 C C . VAL A 1 351 ? 33.542 -32.042 -22.783 1.00 66.69 351 VAL A C 1
ATOM 2776 O O . VAL A 1 351 ? 33.569 -32.889 -21.891 1.00 66.69 351 VAL A O 1
ATOM 2779 N N . LEU A 1 352 ? 33.041 -30.826 -22.593 1.00 75.50 352 LEU A N 1
ATOM 2780 C CA . LEU A 1 352 ? 32.390 -30.426 -21.351 1.00 75.50 352 LEU A CA 1
ATOM 2781 C C . LEU A 1 352 ? 30.914 -30.837 -21.366 1.00 75.50 352 LEU A C 1
ATOM 2783 O O . LEU A 1 352 ? 30.244 -30.780 -22.394 1.00 75.50 352 LEU A O 1
ATOM 2787 N N . VAL A 1 353 ? 30.372 -31.214 -20.212 1.00 79.75 353 VAL A N 1
ATOM 2788 C CA . VAL A 1 353 ? 28.945 -31.517 -20.042 1.00 79.75 353 VAL A CA 1
ATOM 2789 C C . VAL A 1 353 ? 28.384 -30.890 -18.782 1.00 79.75 353 VAL A C 1
ATOM 2791 O O . VAL A 1 353 ? 29.062 -30.749 -17.766 1.00 79.75 353 VAL A O 1
ATOM 2794 N N . LYS A 1 354 ? 27.093 -30.555 -18.839 1.00 82.19 354 LYS A N 1
ATOM 2795 C CA . LYS A 1 354 ? 26.315 -30.145 -17.671 1.00 82.19 354 LYS A CA 1
ATOM 2796 C C . LYS A 1 354 ? 25.745 -31.372 -16.974 1.00 82.19 354 LYS A C 1
ATOM 2798 O O . LYS A 1 354 ? 24.926 -32.083 -17.552 1.00 82.19 354 LYS A O 1
ATOM 2803 N N . LYS A 1 355 ? 26.121 -31.582 -15.714 1.00 79.12 355 LYS A N 1
ATOM 2804 C CA . LYS A 1 355 ? 25.517 -32.592 -14.837 1.00 79.12 355 LYS A CA 1
ATOM 2805 C C . LYS A 1 355 ? 24.667 -31.934 -13.761 1.00 79.12 355 LYS A C 1
ATOM 2807 O O . LYS A 1 355 ? 25.055 -30.923 -13.179 1.00 79.12 355 LYS A O 1
ATOM 2812 N N . LYS A 1 356 ? 23.497 -32.511 -13.498 1.00 73.00 356 LYS A N 1
ATOM 2813 C CA . LYS A 1 356 ? 22.595 -32.071 -12.428 1.00 73.00 356 LYS A CA 1
ATOM 2814 C C . LYS A 1 356 ? 23.192 -32.429 -11.064 1.00 73.00 356 LYS A C 1
ATOM 2816 O O . LYS A 1 356 ? 23.711 -33.525 -10.886 1.00 73.00 356 LYS A O 1
ATOM 2821 N N . THR A 1 357 ? 23.094 -31.515 -10.108 1.00 70.38 357 THR A N 1
ATOM 2822 C CA . THR A 1 357 ? 23.459 -31.715 -8.700 1.00 70.38 357 THR A CA 1
ATOM 2823 C C . THR A 1 357 ? 22.240 -31.459 -7.811 1.00 70.38 357 THR A C 1
ATOM 2825 O O . THR A 1 357 ? 21.203 -30.992 -8.280 1.00 70.38 357 THR A O 1
ATOM 2828 N N . THR A 1 358 ? 22.341 -31.754 -6.513 1.00 52.94 358 THR A N 1
ATOM 2829 C CA . THR A 1 358 ? 21.264 -31.495 -5.539 1.00 52.94 358 THR A CA 1
ATOM 2830 C C . THR A 1 358 ? 20.973 -30.008 -5.334 1.00 52.94 358 THR A C 1
ATOM 2832 O O . THR A 1 358 ? 19.875 -29.665 -4.911 1.00 52.94 358 THR A O 1
ATOM 2835 N N . LYS A 1 359 ? 21.933 -29.124 -5.644 1.00 50.38 359 LYS A N 1
ATOM 2836 C CA . LYS A 1 359 ? 21.788 -27.668 -5.499 1.00 50.38 359 LYS A CA 1
ATOM 2837 C C . LYS A 1 359 ? 21.593 -26.935 -6.833 1.00 50.38 359 LYS A C 1
ATOM 2839 O O . LYS A 1 359 ? 20.986 -25.872 -6.823 1.00 50.38 359 LYS A O 1
ATOM 2844 N N . SER A 1 360 ? 22.101 -27.456 -7.960 1.00 72.12 360 SER A N 1
ATOM 2845 C CA . SER A 1 360 ? 21.935 -26.862 -9.305 1.00 72.12 360 SER A CA 1
ATOM 2846 C C . SER A 1 360 ? 22.491 -27.765 -10.431 1.00 72.12 360 SER A C 1
ATOM 2848 O O . SER A 1 360 ? 22.127 -28.933 -10.540 1.00 72.12 360 SER A O 1
ATOM 2850 N N . TYR A 1 361 ? 23.378 -27.237 -11.281 1.00 75.50 361 TYR A N 1
ATOM 2851 C CA . TYR A 1 361 ? 24.108 -27.932 -12.336 1.00 75.50 361 TYR A CA 1
ATOM 2852 C C . TYR A 1 361 ? 25.599 -27.592 -12.221 1.00 75.50 361 TYR A C 1
ATOM 2854 O O . TYR A 1 361 ? 25.961 -26.479 -11.834 1.00 75.50 361 TYR A O 1
ATOM 2862 N N . LYS A 1 362 ? 26.466 -28.544 -12.560 1.00 79.44 362 LYS A N 1
ATOM 2863 C CA . LYS A 1 362 ? 27.922 -28.377 -12.596 1.00 79.44 362 LYS A CA 1
ATOM 2864 C C . LYS A 1 362 ? 28.443 -28.728 -13.986 1.00 79.44 362 LYS A C 1
ATOM 2866 O O . LYS A 1 362 ? 27.943 -29.663 -14.610 1.00 79.44 362 LYS A O 1
ATOM 2871 N N . ILE A 1 363 ? 29.422 -27.962 -14.459 1.00 79.31 363 ILE A N 1
ATOM 2872 C CA . ILE A 1 363 ? 30.145 -28.252 -15.697 1.00 79.31 363 ILE A CA 1
ATOM 2873 C C . ILE A 1 363 ? 31.322 -29.161 -15.344 1.00 79.31 363 ILE A C 1
ATOM 2875 O O . ILE A 1 363 ? 32.110 -28.841 -14.455 1.00 79.31 363 ILE A O 1
ATOM 2879 N N . GLU A 1 364 ? 31.416 -30.303 -16.013 1.00 76.50 364 GLU A N 1
ATOM 2880 C CA . GLU A 1 364 ? 32.498 -31.269 -15.829 1.00 76.50 364 GLU A CA 1
ATOM 2881 C C . GLU A 1 364 ? 33.015 -31.747 -17.184 1.00 76.50 364 GLU A C 1
ATOM 2883 O O . GLU A 1 364 ? 32.275 -31.768 -18.168 1.00 76.50 364 GLU A O 1
ATOM 2888 N N . MET A 1 365 ? 34.282 -32.152 -17.225 1.00 70.25 365 MET A N 1
ATOM 2889 C CA . MET A 1 365 ? 34.848 -32.852 -18.375 1.00 70.25 365 MET A CA 1
ATOM 2890 C C . MET A 1 365 ? 34.252 -34.259 -18.464 1.00 70.25 365 MET A C 1
ATOM 2892 O O . MET A 1 365 ? 34.183 -34.968 -17.457 1.00 70.25 365 MET A O 1
ATOM 2896 N N . LEU A 1 366 ? 33.856 -34.681 -19.665 1.00 64.56 366 LEU A N 1
ATOM 2897 C CA . LEU A 1 366 ? 33.695 -36.100 -19.968 1.00 64.56 366 LEU A CA 1
ATOM 2898 C C . LEU A 1 366 ? 35.073 -36.759 -19.865 1.00 64.56 366 LEU A C 1
ATOM 2900 O O . LEU A 1 366 ? 35.965 -36.470 -20.660 1.00 64.56 366 LEU A O 1
ATOM 2904 N N . SER A 1 367 ? 35.249 -37.623 -18.869 1.00 52.22 367 SER A N 1
ATOM 2905 C CA . SER A 1 367 ? 36.315 -38.619 -18.892 1.00 52.22 367 SER A CA 1
ATOM 2906 C C . SER A 1 367 ? 36.032 -39.571 -20.051 1.00 52.22 367 SER A C 1
ATOM 2908 O O . SER A 1 367 ? 34.938 -40.136 -20.103 1.00 52.22 367 SER A O 1
ATOM 2910 N N . SER A 1 368 ? 36.990 -39.674 -20.972 1.00 46.00 368 SER A N 1
ATOM 2911 C CA . SER A 1 368 ? 37.004 -40.630 -22.086 1.00 46.00 368 SER A CA 1
ATOM 2912 C C . SER A 1 368 ? 36.767 -42.062 -21.637 1.00 46.00 368 SER A C 1
ATOM 2914 O O . SER A 1 368 ? 37.355 -42.415 -20.586 1.00 46.00 368 SER A O 1
#

InterPro domains:
  IPR000432 DNA mismatch repair protein MutS, C-terminal [PF00488] (75-262)
  IPR000432 DNA mismatch repair protein MutS, C-terminal [SM00534] (71-261)
  IPR027417 P-loop containing nucleoside triphosphate hydrolase [G3DSA:3.40.50.300] (27-315)
  IPR027417 P-loop containing nucleoside triphosphate hydrolase [SSF52540] (26-262)
  IPR045076 DNA mismatch repair MutS [PTHR11361] (3-263)

Organism: NCBI:txid743634

Radius of gyration: 27.96 Å; chains: 1; bounding box: 85×72×63 Å

Sequence (368 aa):
MESISDYVAKIDVIVNKAYIASKYHYCRPIIDSSAEKSYVNVVGLRHPLIEHLQKNELYVSNDMTIGKGGYDGILLYGTNAVGKTSFIRSLGVSVIMAQSGLYVPCHQFEFSPYASIFSRILGNDNLFRGLSTFVVEMSELRVILKLADQNSLILGDELCSGTETESALSIFTSGLIDLHEKKSSFIFASHFHEIADFQEVKELRNLHCKHMAVRYDREMDALVYDRKIMDGPGNKKYGLEVCKSLHLPNAFIERANQILNKYFPLEQGDLSHDTGNKYNAKKIRGNCELCKCVLGEEIHHLHPQKLADAKGFITKQDGSVIHKNHLANLMNICSECHDHLHKNDDNGKRVLVKKKTTKSYKIEMLSS

Secondary structure (DSSP, 8-state):
-HHHHHHHHHHHHHHHHHHHHHHTTPBPPEE-SS-SS-EEEEEEE--TTHHHH--SS----EEEEESBTTB-EEEEE--TTSSHHHHHHHHHHHHHHHHTT--BSSSEEEEE--SEEEEE---S----TTS-HHHHHHHHHHHHHHH--TTEEEEEESTTTTS-HHHHHHHHHHHHHHHHHTT-EEEEE---GGGGG-HHHHH-TTEEEEEEEEEEETTTTEEEEEEEEEES---S-HHHHHHHHTT--HHHHHHHHHHHHHH-TT---TT-S-S--SS-TT----B-TTTSSSB--EEEESS-GGGB-TTSEEE-TTS-EEETT-GGGEEEE-HHHHHHHHHT--TT---EEEEE-SSSEEEEE---

pLDDT: mean 84.83, std 13.5, range [40.03, 98.56]